Protein AF-A0A1B6CTL9-F1 (afdb_monomer)

Secondary structure (DSSP, 8-state):
-HHHHHHTT--HHHHHHHH-S---EEESSTTSPPBTTTB-EEEGGGS----GGGG--TTTT-EEETTEEE-TT-EEEEETTEEEEEETTEEEEEEPPPS-HHHHHHHH-HHHHHH-HHHHHHHHHHHHHS-PSPGGGSGGG------PPPP-------------PPPPPP------------PPPP-------

Nearest PDB structures (foldseek):
  5nir-assembly2_B  TM=7.686E-01  e=1.486E-01  Homo sapiens
  1u5m-assembly1_A  TM=7.095E-01  e=5.580E-01  Homo sapiens
  5nb8-assembly2_B  TM=7.678E-01  e=1.048E+00  Rattus norvegicus

Organism: NCBI:txid38151

Structure (mmCIF, N/CA/C/O backbone):
data_AF-A0A1B6CTL9-F1
#
_entry.id   AF-A0A1B6CTL9-F1
#
loop_
_atom_site.group_PDB
_atom_site.id
_atom_site.type_symbol
_atom_site.label_atom_id
_atom_site.label_alt_id
_atom_site.label_comp_id
_atom_site.label_asym_id
_atom_site.label_entity_id
_atom_site.label_seq_id
_atom_site.pdbx_PDB_ins_code
_atom_site.Cartn_x
_atom_site.Cartn_y
_atom_site.Cartn_z
_atom_site.occupancy
_atom_site.B_iso_or_equiv
_atom_site.auth_seq_id
_atom_site.auth_comp_id
_atom_site.auth_asym_id
_atom_site.auth_atom_id
_atom_site.pdbx_PDB_model_num
ATOM 1 N N . GLU A 1 1 ? 12.839 2.748 4.593 1.00 82.88 1 GLU A N 1
ATOM 2 C CA . GLU A 1 1 ? 11.955 3.120 3.468 1.00 82.88 1 GLU A CA 1
ATOM 3 C C . GLU A 1 1 ? 11.981 2.025 2.398 1.00 82.88 1 GLU A C 1
ATOM 5 O O . GLU A 1 1 ? 12.995 1.896 1.716 1.00 82.88 1 GLU A O 1
ATOM 10 N N . PRO A 1 2 ? 10.931 1.187 2.290 1.00 89.75 2 PRO A N 1
ATOM 11 C CA . PRO A 1 2 ? 10.896 0.057 1.351 1.00 89.75 2 PRO A CA 1
ATOM 12 C C . PRO A 1 2 ? 10.883 0.512 -0.116 1.00 89.75 2 PRO A C 1
ATOM 14 O O . PRO A 1 2 ? 11.646 -0.003 -0.924 1.00 89.75 2 PRO A O 1
ATOM 17 N N . GLN A 1 3 ? 10.111 1.552 -0.440 1.00 94.00 3 GLN A N 1
ATOM 18 C CA . GLN A 1 3 ? 10.041 2.132 -1.787 1.00 94.00 3 GLN A CA 1
ATOM 19 C C . GLN A 1 3 ? 11.404 2.639 -2.281 1.00 94.00 3 GLN A C 1
ATOM 21 O O . GLN A 1 3 ? 11.822 2.343 -3.398 1.00 94.00 3 GLN A O 1
ATOM 26 N N . LEU A 1 4 ? 12.151 3.351 -1.429 1.00 97.00 4 LEU A N 1
ATOM 27 C CA . LEU A 1 4 ? 13.475 3.861 -1.789 1.00 97.00 4 LEU A CA 1
ATOM 28 C C . LEU A 1 4 ? 14.480 2.730 -2.065 1.00 97.00 4 LEU A C 1
ATOM 30 O O . LEU A 1 4 ? 15.340 2.870 -2.935 1.00 97.00 4 LEU A O 1
ATOM 34 N N . ALA A 1 5 ? 14.376 1.607 -1.348 1.00 96.06 5 ALA A N 1
ATOM 35 C CA . ALA A 1 5 ? 15.216 0.437 -1.594 1.00 96.06 5 ALA A CA 1
ATOM 36 C C . ALA A 1 5 ? 14.946 -0.182 -2.976 1.00 96.06 5 ALA A C 1
ATOM 38 O O . ALA A 1 5 ? 15.892 -0.603 -3.640 1.00 96.06 5 ALA A O 1
ATOM 39 N N . GLU A 1 6 ? 13.691 -0.177 -3.429 1.00 96.62 6 GLU A N 1
ATOM 40 C CA . GLU A 1 6 ? 13.303 -0.650 -4.760 1.00 96.62 6 GLU A CA 1
ATOM 41 C C . GLU A 1 6 ? 13.723 0.326 -5.872 1.00 96.62 6 GLU A C 1
ATOM 43 O O . GLU A 1 6 ? 14.320 -0.104 -6.859 1.00 96.62 6 GLU A O 1
ATOM 48 N N . ILE A 1 7 ? 13.541 1.644 -5.689 1.00 95.81 7 ILE A N 1
ATOM 49 C CA . ILE A 1 7 ? 14.005 2.667 -6.653 1.00 95.81 7 ILE A CA 1
ATOM 50 C C . ILE A 1 7 ? 15.518 2.564 -6.881 1.00 95.81 7 ILE A C 1
ATOM 52 O O . ILE A 1 7 ? 15.986 2.663 -8.013 1.00 95.81 7 ILE A O 1
ATOM 56 N N . ARG A 1 8 ? 16.304 2.324 -5.825 1.00 95.94 8 ARG A N 1
ATOM 57 C CA . ARG A 1 8 ? 17.771 2.201 -5.920 1.00 95.94 8 ARG A CA 1
ATOM 58 C C . ARG A 1 8 ? 18.247 1.016 -6.768 1.00 95.94 8 ARG A C 1
ATOM 60 O O . ARG A 1 8 ? 19.417 0.989 -7.137 1.00 95.94 8 ARG A O 1
ATOM 67 N N . LYS A 1 9 ? 17.378 0.050 -7.085 1.00 95.38 9 LYS A N 1
ATOM 68 C CA . LYS A 1 9 ? 17.690 -1.058 -8.004 1.00 95.38 9 LYS A CA 1
ATOM 69 C C . LYS A 1 9 ? 17.529 -0.671 -9.475 1.00 95.38 9 LYS A C 1
ATOM 71 O O . LYS A 1 9 ? 17.991 -1.417 -10.338 1.00 95.38 9 LYS A O 1
ATOM 76 N N . ALA A 1 10 ? 16.863 0.447 -9.774 1.00 94.25 10 ALA A N 1
ATOM 77 C CA . ALA A 1 10 ? 16.610 0.874 -11.141 1.00 94.25 10 ALA A CA 1
ATOM 78 C C . ALA A 1 10 ? 17.926 1.150 -11.883 1.00 94.25 10 ALA A C 1
ATOM 80 O O . ALA A 1 10 ? 18.823 1.826 -11.379 1.00 94.25 10 ALA A O 1
ATOM 81 N N . THR A 1 11 ? 18.033 0.634 -13.107 1.00 95.00 11 THR A N 1
ATOM 82 C CA . THR A 1 11 ? 19.176 0.870 -13.996 1.00 95.00 11 TH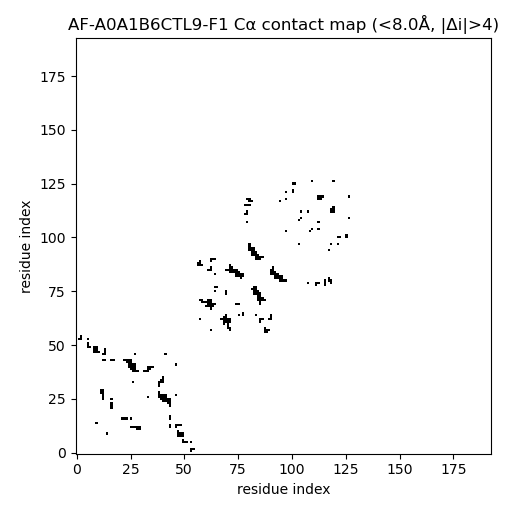R A CA 1
ATOM 83 C C . THR A 1 11 ? 18.667 1.267 -15.372 1.00 95.00 11 THR A C 1
ATOM 85 O O . THR A 1 11 ? 17.669 0.723 -15.840 1.00 95.00 11 THR A O 1
ATOM 88 N N . LEU A 1 12 ? 19.374 2.171 -16.055 1.00 94.31 12 LEU A N 1
ATOM 89 C CA . LEU A 1 12 ? 19.000 2.583 -17.411 1.00 94.31 12 LEU A CA 1
ATOM 90 C C . LEU A 1 12 ? 18.982 1.393 -18.386 1.00 94.31 12 LEU A C 1
ATOM 92 O O . LEU A 1 12 ? 18.123 1.327 -19.258 1.00 94.31 12 LEU A O 1
ATOM 96 N N . ALA A 1 13 ? 19.887 0.425 -18.199 1.00 94.50 13 ALA A N 1
ATOM 97 C CA . ALA A 1 13 ? 19.920 -0.807 -18.984 1.00 94.50 13 ALA A CA 1
ATOM 98 C C . ALA A 1 13 ? 18.604 -1.589 -18.870 1.00 94.50 13 ALA A C 1
ATOM 100 O O . ALA A 1 13 ? 18.047 -2.018 -19.879 1.00 94.50 13 ALA A O 1
ATOM 101 N N . LYS A 1 14 ? 18.073 -1.722 -17.648 1.00 94.25 14 LYS A N 1
ATOM 102 C CA . LYS A 1 14 ? 16.790 -2.384 -17.404 1.00 94.25 14 LYS A CA 1
ATOM 103 C C . LYS A 1 14 ? 15.628 -1.596 -18.001 1.00 94.25 14 LYS A C 1
ATOM 105 O O . LYS A 1 14 ?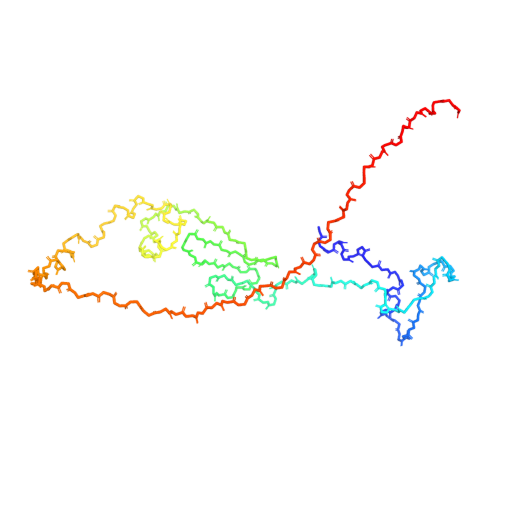 14.786 -2.191 -18.661 1.00 94.25 14 LYS A O 1
ATOM 110 N N . THR A 1 15 ? 15.620 -0.272 -17.844 1.00 93.44 15 THR A N 1
ATOM 111 C CA . THR A 1 15 ? 14.591 0.587 -18.444 1.00 93.44 15 THR A CA 1
ATOM 112 C C . THR A 1 15 ? 14.548 0.426 -19.960 1.00 93.44 15 THR A C 1
ATOM 114 O O . THR A 1 15 ? 13.471 0.265 -20.518 1.00 93.44 15 THR A O 1
ATOM 117 N N . LEU A 1 16 ? 15.696 0.411 -20.640 1.00 92.88 16 LEU A N 1
ATOM 118 C CA . LEU A 1 16 ? 15.732 0.168 -22.083 1.00 92.88 16 LEU A CA 1
ATOM 119 C C . LEU A 1 16 ? 15.231 -1.239 -22.429 1.00 92.88 16 LEU A C 1
ATOM 121 O O . LEU A 1 16 ? 14.398 -1.377 -23.313 1.00 92.88 16 LEU A O 1
ATOM 125 N N . CYS A 1 17 ? 15.677 -2.266 -21.705 1.00 92.75 17 CYS A N 1
ATOM 126 C CA . CYS A 1 17 ? 15.218 -3.641 -21.912 1.00 92.75 17 CYS A CA 1
ATOM 127 C C . CYS A 1 17 ? 13.700 -3.812 -21.784 1.00 92.75 17 CYS A C 1
ATOM 129 O O . CYS A 1 17 ? 13.106 -4.532 -22.576 1.00 92.75 17 CYS A O 1
ATOM 131 N N . ASP A 1 18 ? 13.080 -3.185 -20.785 1.00 92.44 18 ASP A N 1
ATOM 132 C CA . ASP A 1 18 ? 11.649 -3.353 -20.519 1.00 92.44 18 ASP A CA 1
ATOM 133 C C . ASP A 1 18 ? 10.764 -2.544 -21.486 1.00 92.44 18 ASP A C 1
ATOM 135 O O . ASP A 1 18 ? 9.568 -2.805 -21.571 1.00 92.44 18 ASP A O 1
ATOM 139 N N . ASN A 1 19 ? 11.336 -1.574 -22.214 1.00 92.88 19 ASN A N 1
ATOM 140 C CA . ASN A 1 19 ? 10.606 -0.678 -23.122 1.00 92.88 19 ASN A CA 1
ATOM 141 C C . ASN A 1 19 ? 10.954 -0.875 -24.610 1.00 92.88 19 ASN A C 1
ATOM 143 O O . ASN A 1 19 ? 10.402 -0.175 -25.457 1.00 92.88 19 ASN A O 1
ATOM 147 N N . LEU A 1 20 ? 11.877 -1.779 -24.947 1.00 89.69 20 LEU A N 1
ATOM 148 C CA . LEU A 1 20 ? 12.245 -2.091 -26.328 1.00 89.69 20 LEU A CA 1
ATOM 149 C C . LEU A 1 20 ? 11.665 -3.448 -26.738 1.00 89.69 20 LEU A C 1
ATOM 151 O O . LEU A 1 20 ? 11.808 -4.435 -26.024 1.00 89.69 20 LEU A O 1
ATOM 155 N N . ASP A 1 21 ? 11.100 -3.520 -27.944 1.00 83.38 21 ASP A N 1
ATOM 156 C CA . ASP A 1 21 ? 10.484 -4.740 -28.497 1.00 83.38 21 ASP A CA 1
ATOM 157 C C . ASP A 1 21 ? 11.494 -5.841 -28.878 1.00 83.38 21 ASP A C 1
ATOM 159 O O . ASP A 1 21 ? 11.114 -6.915 -29.347 1.00 83.38 21 ASP A O 1
ATOM 163 N N . ILE A 1 22 ? 12.796 -5.586 -28.716 1.00 69.31 22 ILE A N 1
ATOM 164 C CA . ILE A 1 22 ? 13.858 -6.508 -29.116 1.00 69.31 22 ILE A CA 1
ATOM 165 C C . ILE A 1 22 ? 14.386 -7.226 -27.869 1.00 69.31 22 ILE A C 1
ATOM 167 O O . ILE A 1 22 ? 15.174 -6.642 -27.118 1.00 69.31 22 ILE A O 1
ATOM 171 N N . PRO A 1 23 ? 14.022 -8.503 -27.650 1.00 68.00 23 PRO A N 1
ATOM 172 C CA . PRO A 1 23 ? 14.643 -9.295 -26.605 1.00 68.00 23 PRO A CA 1
ATOM 173 C C . PRO A 1 23 ? 16.109 -9.528 -26.974 1.00 68.00 23 PRO A C 1
ATOM 175 O O . PRO A 1 23 ? 16.426 -10.086 -28.025 1.00 68.00 23 PRO A O 1
ATOM 178 N N . GLY A 1 24 ? 17.018 -9.101 -26.106 1.00 82.69 24 GLY A N 1
ATOM 179 C CA . GLY A 1 24 ? 18.442 -9.257 -26.352 1.00 82.69 24 GLY A CA 1
ATOM 180 C C . GLY A 1 24 ? 19.292 -9.096 -25.105 1.00 82.69 24 GLY A C 1
ATOM 181 O O . GLY A 1 24 ? 18.800 -8.965 -23.981 1.00 82.69 24 GLY A O 1
ATOM 182 N N . ASP A 1 25 ? 20.598 -9.118 -25.336 1.00 91.75 25 ASP A N 1
ATOM 183 C CA . ASP A 1 25 ? 21.579 -8.755 -24.327 1.00 91.75 25 ASP A CA 1
ATOM 184 C C . ASP A 1 25 ? 21.826 -7.246 -24.380 1.00 91.75 25 ASP A C 1
ATOM 186 O O . ASP A 1 25 ? 21.831 -6.653 -25.458 1.00 91.75 25 ASP A O 1
ATOM 190 N N . ILE A 1 26 ? 22.072 -6.615 -23.238 1.00 92.62 26 ILE A N 1
ATOM 191 C CA . ILE A 1 26 ? 22.455 -5.203 -23.141 1.00 92.62 26 ILE A CA 1
ATOM 192 C C . ILE A 1 26 ? 23.637 -5.060 -22.188 1.00 92.62 26 ILE A C 1
ATOM 194 O O . ILE A 1 26 ? 23.813 -5.861 -21.268 1.00 92.62 26 ILE A O 1
ATOM 198 N N . GLN A 1 27 ? 24.467 -4.049 -22.405 1.00 93.81 27 GLN A N 1
ATOM 199 C CA . GLN A 1 27 ? 25.538 -3.708 -21.481 1.00 93.81 27 GLN A CA 1
ATOM 200 C C . GLN A 1 27 ? 24.975 -3.178 -20.151 1.00 93.81 27 GLN A C 1
ATOM 202 O O . GLN A 1 27 ? 23.942 -2.506 -20.124 1.00 93.81 27 GLN A O 1
ATOM 207 N N . ARG A 1 28 ? 25.652 -3.471 -19.035 1.00 92.75 28 ARG A N 1
ATOM 208 C CA . ARG A 1 28 ? 25.211 -3.076 -17.685 1.00 92.75 28 ARG A CA 1
ATOM 209 C C . ARG A 1 28 ? 25.190 -1.554 -17.505 1.00 92.75 28 ARG A C 1
ATOM 211 O O . ARG A 1 28 ? 24.236 -1.018 -16.944 1.00 92.75 28 ARG A O 1
ATOM 218 N N . ALA A 1 29 ? 26.238 -0.876 -17.964 1.00 94.50 29 ALA A N 1
ATOM 219 C CA . ALA A 1 29 ? 26.372 0.574 -17.945 1.00 94.50 29 ALA A CA 1
ATOM 220 C C . ALA A 1 29 ? 26.143 1.114 -19.359 1.00 94.50 29 ALA A C 1
ATOM 222 O O . ALA A 1 29 ? 27.006 1.015 -20.223 1.00 94.50 29 ALA A O 1
ATOM 223 N N . VAL A 1 30 ? 24.954 1.655 -19.620 1.00 93.56 30 VAL A N 1
ATOM 224 C CA . VAL A 1 30 ? 24.527 2.036 -20.980 1.00 93.56 30 VAL A CA 1
ATOM 225 C C . VAL A 1 30 ? 25.424 3.107 -21.608 1.00 93.56 30 VAL A C 1
ATOM 227 O O . VAL A 1 30 ? 25.622 3.082 -22.820 1.00 93.56 30 VAL A O 1
ATOM 230 N N . PHE A 1 31 ? 25.978 4.011 -20.795 1.00 94.94 31 PHE A N 1
ATOM 231 C CA . PHE A 1 31 ? 26.843 5.100 -21.258 1.00 94.94 31 PHE A CA 1
ATOM 232 C C . PHE A 1 31 ? 28.309 4.700 -21.456 1.00 94.94 31 PHE A C 1
ATOM 234 O O . PHE A 1 31 ? 29.040 5.427 -22.123 1.00 94.94 31 PHE A O 1
ATOM 241 N N . ASP A 1 32 ? 28.724 3.547 -20.932 1.00 95.19 32 ASP A N 1
ATOM 242 C CA . ASP A 1 32 ? 30.078 3.038 -21.121 1.00 95.19 32 ASP A CA 1
ATOM 243 C C . ASP A 1 32 ? 30.134 2.117 -22.340 1.00 95.19 32 ASP A C 1
ATOM 245 O O . ASP A 1 32 ? 29.175 1.413 -22.674 1.00 95.19 32 ASP A O 1
ATOM 249 N N . GLN A 1 33 ? 31.294 2.063 -22.993 1.00 93.06 33 GLN A N 1
ATOM 250 C CA . GLN A 1 33 ? 31.492 1.169 -24.127 1.00 93.06 33 GLN A CA 1
ATOM 251 C C . GLN A 1 33 ? 31.371 -0.306 -23.689 1.00 93.06 33 GLN A C 1
ATOM 253 O O . GLN A 1 33 ? 31.954 -0.690 -22.668 1.00 93.06 33 GLN A O 1
ATOM 258 N N . PRO A 1 34 ? 30.651 -1.158 -24.445 1.00 94.19 34 PRO A N 1
ATOM 259 C CA . PRO A 1 34 ? 30.591 -2.587 -24.160 1.00 94.19 34 PRO A CA 1
ATOM 260 C C . PRO A 1 34 ? 31.979 -3.236 -24.223 1.00 94.19 34 PRO A C 1
ATOM 262 O O . PRO A 1 34 ? 32.727 -3.025 -25.178 1.00 94.19 34 PRO A O 1
ATOM 265 N N . SER A 1 35 ? 32.320 -4.034 -23.213 1.00 93.25 35 SER A N 1
ATOM 266 C CA . SER A 1 35 ? 33.574 -4.799 -23.151 1.00 93.25 35 SER A CA 1
ATOM 267 C C . SER A 1 35 ? 33.410 -6.030 -22.268 1.00 93.25 35 SER A C 1
ATOM 269 O O . SER A 1 35 ? 32.732 -5.961 -21.249 1.00 93.25 35 SER A O 1
ATOM 271 N N . ASP A 1 36 ? 34.069 -7.138 -22.597 1.00 91.56 36 ASP A N 1
ATOM 272 C CA . ASP A 1 36 ? 33.872 -8.406 -21.875 1.00 91.56 36 ASP A CA 1
ATOM 273 C C . ASP A 1 36 ? 34.307 -8.350 -20.401 1.00 91.56 36 ASP A C 1
ATOM 275 O O . ASP A 1 36 ? 33.762 -9.063 -19.559 1.00 91.56 36 ASP A O 1
ATOM 279 N N . PHE A 1 37 ? 35.267 -7.479 -20.075 1.00 88.31 37 PHE A N 1
ATOM 280 C CA . PHE A 1 37 ? 35.876 -7.405 -18.744 1.00 88.31 37 PHE A CA 1
ATOM 281 C C . PHE A 1 37 ? 35.366 -6.246 -17.879 1.00 88.31 37 PHE A C 1
ATOM 283 O O . PHE A 1 37 ? 35.466 -6.323 -16.657 1.00 88.31 37 PHE A O 1
ATOM 290 N N . GLY A 1 38 ? 34.837 -5.177 -18.483 1.00 92.50 38 GLY A N 1
ATOM 291 C CA . GLY A 1 38 ? 34.363 -3.994 -17.755 1.00 92.50 38 GLY A CA 1
ATOM 292 C C . GLY A 1 38 ? 32.848 -3.831 -17.804 1.00 92.50 38 GLY A C 1
ATOM 293 O O . GLY A 1 38 ? 32.204 -3.622 -16.778 1.00 92.50 38 GLY A O 1
ATOM 294 N N . ASN A 1 39 ? 32.271 -3.962 -18.999 1.00 95.06 39 ASN A N 1
ATOM 295 C CA . ASN A 1 39 ? 30.856 -3.711 -19.250 1.00 95.06 39 ASN A CA 1
ATOM 296 C C . ASN A 1 39 ? 30.274 -4.744 -20.231 1.00 95.06 39 ASN A C 1
ATOM 298 O O . ASN A 1 39 ? 29.942 -4.404 -21.374 1.00 95.06 39 ASN A O 1
ATOM 302 N N . PRO A 1 40 ? 30.207 -6.025 -19.827 1.00 94.62 40 PRO A N 1
ATOM 303 C CA . PRO A 1 40 ? 29.759 -7.084 -20.714 1.00 94.62 40 PRO A CA 1
ATOM 304 C C . PRO A 1 40 ? 28.271 -6.929 -21.013 1.00 94.62 40 PRO A C 1
ATOM 306 O O . PRO A 1 40 ? 27.501 -6.394 -20.206 1.00 94.62 40 PRO A O 1
ATOM 309 N N . ARG A 1 41 ? 27.855 -7.444 -22.171 1.00 93.94 41 ARG A N 1
ATOM 310 C CA . ARG A 1 41 ? 26.435 -7.557 -22.506 1.00 93.94 41 ARG A CA 1
ATOM 311 C C . ARG A 1 41 ? 25.852 -8.764 -21.779 1.00 93.94 41 ARG A C 1
ATOM 313 O O . ARG A 1 41 ? 26.449 -9.836 -21.766 1.00 93.94 41 ARG A O 1
ATOM 320 N N . LEU A 1 42 ? 24.706 -8.568 -21.144 1.00 92.50 42 LEU A N 1
ATOM 321 C CA . LEU A 1 42 ? 24.015 -9.570 -20.342 1.00 92.50 42 LEU A CA 1
ATOM 322 C C . LEU A 1 42 ? 22.551 -9.640 -20.776 1.00 92.50 42 LEU A C 1
ATOM 324 O O . LEU A 1 42 ? 21.989 -8.611 -21.162 1.00 92.50 42 LEU A O 1
ATOM 328 N N . PRO A 1 43 ? 21.898 -10.805 -20.663 1.00 93.50 43 PRO A N 1
ATOM 329 C CA . PRO A 1 43 ? 20.501 -10.937 -21.046 1.00 93.50 43 PRO A CA 1
ATOM 330 C C . PRO A 1 43 ? 19.621 -10.059 -20.157 1.00 93.50 43 PRO A C 1
ATOM 332 O O . PRO A 1 43 ? 19.770 -10.084 -18.932 1.00 93.50 43 PRO A O 1
ATOM 335 N N . CYS A 1 44 ? 18.658 -9.345 -20.748 1.00 92.38 44 CYS A N 1
ATOM 336 C CA . CYS A 1 44 ? 17.760 -8.417 -20.040 1.00 92.38 44 CYS A CA 1
ATOM 337 C C . CYS A 1 44 ? 17.110 -9.009 -18.769 1.00 92.38 44 CYS A C 1
ATOM 339 O O . CYS A 1 44 ? 16.947 -8.317 -17.767 1.00 92.38 44 CYS A O 1
ATOM 341 N N . ARG A 1 45 ? 16.795 -10.314 -18.767 1.00 91.50 45 ARG A N 1
ATOM 342 C CA . ARG A 1 45 ? 16.231 -11.043 -17.608 1.00 91.50 45 ARG A CA 1
ATOM 343 C C . ARG A 1 45 ? 17.162 -11.163 -16.393 1.00 91.50 45 ARG A C 1
ATOM 345 O O . ARG A 1 45 ? 16.696 -11.468 -15.305 1.00 91.50 45 ARG A O 1
ATOM 352 N N . SER A 1 46 ? 18.469 -10.996 -16.585 1.00 92.56 46 SER A N 1
ATOM 353 C CA . SER A 1 46 ? 19.475 -11.058 -15.513 1.00 92.56 46 SER A CA 1
ATOM 354 C C . SER A 1 46 ? 19.700 -9.712 -14.822 1.00 92.56 46 SER A C 1
ATOM 356 O O . SER A 1 46 ? 20.378 -9.650 -13.796 1.00 92.56 46 SER A O 1
ATOM 358 N N . LEU A 1 47 ? 19.146 -8.632 -15.380 1.00 93.06 47 LEU A N 1
ATOM 359 C CA . LEU A 1 47 ? 19.229 -7.308 -14.785 1.00 93.06 47 LEU A CA 1
ATOM 360 C C . LEU A 1 47 ? 18.283 -7.202 -13.575 1.00 93.06 47 LEU A C 1
ATOM 362 O O . LEU A 1 47 ? 17.199 -7.795 -13.588 1.00 93.06 47 LEU A O 1
ATOM 366 N N . PRO A 1 48 ? 18.658 -6.432 -12.536 1.00 94.19 48 PRO A N 1
ATOM 367 C CA . PRO A 1 48 ? 17.792 -6.185 -11.389 1.00 94.19 48 PRO A CA 1
ATOM 368 C C . PRO A 1 48 ? 16.442 -5.618 -11.833 1.00 94.19 48 PRO A C 1
ATOM 370 O O . PRO A 1 48 ? 16.395 -4.696 -12.643 1.00 94.19 48 PRO A O 1
ATOM 373 N N . THR A 1 49 ? 15.354 -6.172 -11.302 1.00 93.31 49 THR A N 1
ATOM 374 C CA . THR A 1 49 ? 13.983 -5.707 -11.562 1.00 93.31 49 THR A CA 1
ATOM 375 C C . THR A 1 49 ? 13.424 -5.056 -10.299 1.00 93.31 49 THR A C 1
ATOM 377 O O . THR A 1 49 ? 13.744 -5.492 -9.191 1.00 93.31 49 THR A O 1
ATOM 380 N N . ILE A 1 50 ? 12.625 -4.003 -10.472 1.00 94.31 50 ILE A N 1
ATOM 381 C CA . ILE A 1 50 ? 11.941 -3.309 -9.379 1.00 94.31 50 ILE A CA 1
ATOM 382 C C . ILE A 1 50 ? 10.750 -4.139 -8.885 1.00 94.31 50 ILE A C 1
ATOM 384 O O . ILE A 1 50 ? 9.972 -4.639 -9.698 1.00 94.31 50 ILE A O 1
ATOM 388 N N . ASP A 1 51 ? 10.593 -4.286 -7.568 1.00 93.69 51 ASP A N 1
ATOM 389 C CA . ASP A 1 51 ? 9.384 -4.873 -6.988 1.00 93.69 51 ASP A CA 1
ATOM 390 C C . ASP A 1 51 ? 8.346 -3.781 -6.683 1.00 93.69 51 ASP A C 1
ATOM 392 O O . ASP A 1 51 ? 8.511 -2.971 -5.769 1.00 93.69 51 ASP A O 1
ATOM 396 N N . LEU A 1 52 ? 7.248 -3.761 -7.443 1.00 92.81 52 LEU A N 1
ATOM 397 C CA . LEU A 1 52 ? 6.172 -2.777 -7.273 1.00 92.81 52 LEU A CA 1
ATOM 398 C C . LEU A 1 52 ? 5.247 -3.082 -6.088 1.00 92.81 52 LEU A C 1
ATOM 400 O O . LEU A 1 52 ? 4.409 -2.251 -5.739 1.00 92.81 52 LEU A O 1
ATOM 404 N N . ASN A 1 53 ? 5.421 -4.217 -5.403 1.00 90.25 53 ASN A N 1
ATOM 405 C CA . ASN A 1 53 ? 4.655 -4.520 -4.193 1.00 90.25 53 ASN A CA 1
ATOM 406 C C . ASN A 1 53 ? 4.861 -3.485 -3.079 1.00 90.25 53 ASN A C 1
ATOM 408 O O . ASN A 1 53 ? 3.978 -3.319 -2.241 1.00 90.25 53 ASN A O 1
ATOM 412 N N . ALA A 1 54 ? 5.984 -2.761 -3.083 1.00 89.31 54 ALA A N 1
ATOM 413 C CA . ALA A 1 54 ? 6.247 -1.677 -2.139 1.00 89.31 54 ALA A CA 1
ATOM 414 C C . ALA A 1 54 ? 5.347 -0.433 -2.336 1.00 89.31 54 ALA A C 1
ATOM 416 O O . ALA A 1 54 ? 5.319 0.435 -1.463 1.00 89.31 54 ALA A O 1
ATOM 417 N N . TRP A 1 55 ? 4.612 -0.338 -3.449 1.00 89.75 55 TRP A N 1
ATOM 418 C CA . TRP A 1 55 ? 3.623 0.717 -3.729 1.00 89.75 55 TRP A CA 1
ATOM 419 C C . TRP A 1 55 ? 2.183 0.227 -3.636 1.00 89.75 55 TRP A C 1
ATOM 421 O O . TRP A 1 55 ? 1.263 0.985 -3.926 1.00 89.75 55 TRP A O 1
ATOM 431 N N . ARG A 1 56 ? 1.964 -1.036 -3.257 1.00 84.19 56 ARG A N 1
ATOM 432 C CA . ARG A 1 56 ? 0.610 -1.559 -3.118 1.00 84.19 56 ARG A CA 1
ATOM 433 C C . ARG A 1 56 ? -0.120 -0.797 -2.013 1.00 84.19 56 ARG A C 1
ATOM 435 O O . ARG A 1 56 ? 0.267 -0.871 -0.849 1.00 84.19 56 ARG A O 1
ATOM 442 N N . GLU A 1 57 ? -1.195 -0.118 -2.389 1.00 77.44 57 GLU A N 1
ATOM 443 C CA . GLU A 1 57 ? -2.119 0.533 -1.466 1.00 77.44 57 GLU A CA 1
ATOM 444 C C . GLU A 1 57 ? -3.285 -0.411 -1.158 1.00 77.44 57 GLU A C 1
ATOM 446 O O . GLU A 1 57 ? -3.844 -1.034 -2.059 1.00 77.44 57 GLU A O 1
ATOM 451 N N . ASN A 1 58 ? -3.695 -0.503 0.109 1.00 68.62 58 ASN A N 1
ATOM 452 C CA . ASN A 1 58 ? -4.812 -1.364 0.528 1.00 68.62 58 ASN A CA 1
ATOM 453 C C . ASN A 1 58 ? -6.200 -0.759 0.205 1.00 68.62 58 ASN A C 1
ATOM 455 O O . ASN A 1 58 ? -7.209 -1.163 0.784 1.00 68.62 58 ASN A O 1
ATOM 459 N N . ALA A 1 59 ? -6.266 0.222 -0.702 1.00 63.09 59 ALA A N 1
ATOM 460 C CA . ALA A 1 59 ? -7.474 0.988 -1.013 1.00 63.09 59 ALA A CA 1
ATOM 461 C C . ALA A 1 59 ? -8.610 0.128 -1.588 1.00 63.09 59 ALA A C 1
ATOM 463 O O . ALA A 1 59 ?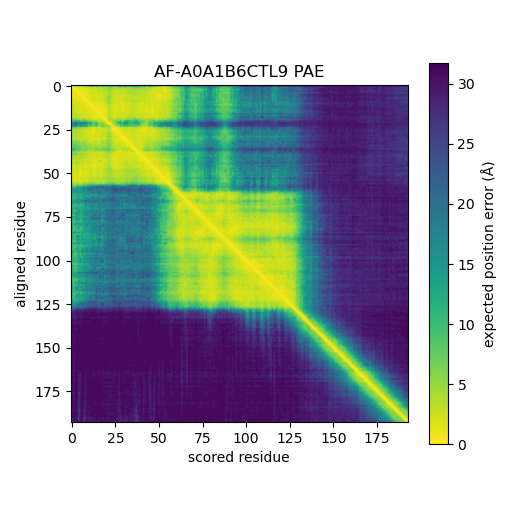 -9.772 0.364 -1.269 1.00 63.09 59 ALA A O 1
ATOM 464 N N . GLU A 1 60 ? -8.286 -0.894 -2.383 1.00 64.94 60 GLU A N 1
ATOM 465 C CA . GLU A 1 60 ? -9.293 -1.754 -3.020 1.00 64.94 60 GLU A CA 1
ATOM 466 C C . GLU A 1 60 ? -9.855 -2.835 -2.087 1.00 64.94 60 GLU A C 1
ATOM 468 O O . GLU A 1 60 ? -10.993 -3.265 -2.260 1.00 64.94 60 GLU A O 1
ATOM 473 N N . GLN A 1 61 ? -9.073 -3.290 -1.100 1.00 75.12 61 GLN A N 1
ATOM 474 C CA . GLN A 1 61 ? -9.500 -4.348 -0.177 1.00 75.12 61 GLN A CA 1
ATOM 475 C C . GLN A 1 61 ? -10.062 -3.810 1.142 1.00 75.12 61 GLN A C 1
ATOM 477 O O . GLN A 1 61 ? -10.766 -4.546 1.831 1.00 75.12 61 GLN A O 1
ATOM 482 N N . GLY A 1 62 ? -9.777 -2.552 1.492 1.00 84.50 62 GLY A N 1
ATOM 483 C CA . GLY A 1 62 ? -10.116 -1.999 2.799 1.00 84.50 62 GLY A CA 1
ATOM 484 C C . GLY A 1 62 ? -9.372 -2.694 3.946 1.00 84.50 62 GLY A C 1
ATOM 485 O O . GLY A 1 62 ? -8.547 -3.589 3.754 1.00 84.50 62 GLY A O 1
ATOM 486 N N . CYS A 1 63 ? -9.663 -2.281 5.173 1.00 89.62 63 CYS A N 1
ATOM 487 C CA . CYS A 1 63 ? -9.080 -2.855 6.378 1.00 89.62 63 CYS A CA 1
ATOM 488 C C . CYS A 1 63 ? -10.043 -3.854 7.018 1.00 89.62 63 CYS A C 1
ATOM 490 O O . CYS A 1 63 ? -11.231 -3.568 7.172 1.00 89.62 63 CYS A O 1
ATOM 492 N N . GLN A 1 64 ? -9.531 -5.001 7.468 1.00 90.44 64 GLN A N 1
ATOM 493 C CA . GLN A 1 64 ? -10.321 -5.954 8.245 1.00 90.44 64 GLN A CA 1
ATOM 494 C C . GLN A 1 64 ? -10.313 -5.557 9.732 1.00 90.44 64 GLN A C 1
ATOM 496 O O . GLN A 1 64 ? -9.323 -5.757 10.432 1.00 90.44 64 GLN A O 1
ATOM 501 N N . ILE A 1 65 ? -11.419 -4.993 10.222 1.00 91.25 65 ILE A N 1
ATOM 502 C CA . ILE A 1 65 ? -11.592 -4.537 11.611 1.00 91.25 65 ILE A CA 1
ATOM 503 C C . ILE A 1 65 ? -12.734 -5.346 12.243 1.00 91.25 65 ILE A C 1
ATOM 505 O O . ILE A 1 65 ? -13.875 -5.275 11.792 1.00 91.25 65 ILE A O 1
ATOM 509 N N . ALA A 1 66 ? -12.427 -6.153 13.269 1.00 86.38 66 ALA A N 1
ATOM 510 C CA . ALA A 1 66 ? -13.384 -7.023 13.978 1.00 86.38 66 ALA A CA 1
ATOM 511 C C . ALA A 1 66 ? -14.291 -7.874 13.055 1.00 86.38 66 ALA A C 1
ATOM 513 O O . ALA A 1 66 ? -15.491 -8.017 13.284 1.00 86.38 66 ALA A O 1
ATOM 514 N N . GLY A 1 67 ? -13.715 -8.432 11.985 1.00 85.44 67 GLY A N 1
ATOM 515 C CA . GLY A 1 67 ? -14.427 -9.286 11.026 1.00 85.44 67 GLY A CA 1
ATOM 516 C C . GLY A 1 67 ? -15.247 -8.537 9.968 1.00 85.44 67 GLY A C 1
ATOM 517 O O . GLY A 1 67 ? -15.906 -9.181 9.156 1.00 85.44 67 GLY A O 1
ATOM 518 N N . ARG A 1 68 ? -15.195 -7.199 9.939 1.00 87.88 68 ARG A N 1
ATOM 519 C CA . ARG A 1 68 ? -15.805 -6.360 8.896 1.00 87.88 68 ARG A CA 1
ATOM 520 C C . ARG A 1 68 ? -14.726 -5.735 8.021 1.00 87.88 68 ARG A C 1
ATOM 522 O O . ARG A 1 68 ? -13.650 -5.409 8.514 1.00 87.88 68 ARG A O 1
ATOM 529 N N . ILE A 1 69 ? -15.020 -5.569 6.736 1.00 89.88 69 ILE A N 1
ATOM 530 C CA . ILE A 1 69 ? -14.156 -4.840 5.805 1.00 89.88 69 ILE A CA 1
ATOM 531 C C . ILE A 1 69 ? -14.609 -3.381 5.802 1.00 89.88 69 ILE A C 1
ATOM 533 O O . ILE A 1 69 ? -15.776 -3.100 5.528 1.00 89.88 69 ILE A O 1
ATOM 537 N N . VAL A 1 70 ? -13.698 -2.475 6.144 1.00 90.75 70 VAL A N 1
ATOM 538 C CA . VAL A 1 70 ? -13.932 -1.028 6.212 1.00 90.75 70 VAL A CA 1
ATOM 539 C C . VAL A 1 70 ? -13.129 -0.373 5.093 1.00 90.75 70 VAL A C 1
ATOM 541 O O . VAL A 1 70 ? -11.927 -0.635 5.011 1.00 90.75 70 VAL A O 1
ATOM 544 N N . PRO A 1 71 ? -13.743 0.433 4.213 1.00 90.25 71 PRO A N 1
ATOM 545 C CA . PRO A 1 71 ? -13.010 1.075 3.130 1.00 90.25 71 PRO A CA 1
ATOM 546 C C . PRO A 1 71 ? -12.020 2.108 3.683 1.00 90.25 71 PRO A C 1
ATOM 548 O O . PRO A 1 71 ? -12.193 2.649 4.778 1.00 90.25 71 PRO A O 1
ATOM 551 N N . VAL A 1 72 ? -10.955 2.376 2.928 1.00 90.25 72 VAL A N 1
ATOM 552 C CA . VAL A 1 72 ? -9.960 3.385 3.311 1.00 90.25 72 VAL A CA 1
ATOM 553 C C . VAL A 1 72 ? -10.626 4.762 3.387 1.00 90.25 72 VAL A C 1
ATOM 555 O O . VAL A 1 72 ? -11.332 5.164 2.467 1.00 90.25 72 VAL A O 1
ATOM 558 N N . GLY A 1 73 ? -10.393 5.479 4.488 1.00 88.75 73 GLY A N 1
ATOM 559 C CA . GLY A 1 73 ? -11.017 6.767 4.803 1.00 88.75 73 GLY A CA 1
ATOM 560 C C . GLY A 1 73 ? -12.172 6.674 5.803 1.00 88.75 73 GLY A C 1
ATOM 561 O O . GLY A 1 73 ? -12.465 7.666 6.470 1.00 88.75 73 GLY A O 1
ATOM 562 N N . ASP A 1 74 ? -12.764 5.491 5.978 1.00 90.81 74 ASP A N 1
ATOM 563 C CA . ASP A 1 74 ? -13.859 5.292 6.924 1.00 90.81 74 ASP A CA 1
ATOM 564 C C . ASP A 1 74 ? -13.365 4.897 8.321 1.00 90.81 74 ASP A C 1
ATOM 566 O O . ASP A 1 74 ? -12.263 4.371 8.530 1.00 90.81 74 ASP A O 1
ATOM 570 N N . THR A 1 75 ? -14.227 5.154 9.306 1.00 92.50 75 THR A N 1
ATOM 571 C CA . THR A 1 75 ? -14.021 4.771 10.704 1.00 92.50 75 THR A CA 1
ATOM 572 C C . THR A 1 75 ? -14.976 3.656 11.111 1.00 92.50 75 THR A C 1
ATOM 574 O O . THR A 1 75 ? -16.125 3.593 10.678 1.00 92.50 75 THR A O 1
ATOM 577 N N . ALA A 1 76 ? -14.497 2.761 11.970 1.00 93.69 76 ALA A N 1
ATOM 578 C CA . ALA A 1 76 ? -15.291 1.695 12.557 1.00 93.69 76 ALA A CA 1
ATOM 579 C C . ALA A 1 76 ? -15.007 1.561 14.052 1.00 93.69 76 ALA A C 1
ATOM 581 O O . ALA A 1 76 ? -13.877 1.723 14.510 1.00 93.69 76 ALA A O 1
ATOM 582 N N . LEU A 1 77 ? -16.050 1.223 14.805 1.00 93.06 77 LEU A N 1
ATOM 583 C CA . LEU A 1 77 ? -15.996 0.972 16.243 1.00 93.06 77 LEU A CA 1
ATOM 584 C C . LEU A 1 77 ? -16.111 -0.539 16.479 1.00 93.06 77 LEU A C 1
ATOM 586 O O . LEU A 1 77 ? -17.230 -1.057 16.516 1.00 93.06 77 LEU A O 1
ATOM 590 N N . PRO A 1 78 ? -14.990 -1.281 16.566 1.00 93.00 78 PRO A N 1
ATOM 591 C CA . PRO A 1 78 ? -15.033 -2.710 16.875 1.00 93.00 78 PRO A CA 1
ATOM 592 C C . PRO A 1 78 ? -15.603 -2.991 18.270 1.00 93.00 78 PRO A C 1
ATOM 594 O O . PRO A 1 78 ? -16.264 -4.009 18.464 1.00 93.00 78 PRO A O 1
ATOM 597 N N . THR A 1 79 ? -15.358 -2.095 19.228 1.00 93.50 79 THR A N 1
ATOM 598 C CA . THR A 1 79 ? -15.853 -2.181 20.605 1.00 93.50 79 THR A CA 1
ATOM 599 C C . THR A 1 79 ? -16.285 -0.794 21.100 1.00 93.50 79 THR A C 1
ATOM 601 O O . THR A 1 79 ? -15.898 0.209 20.494 1.00 93.50 79 THR A O 1
ATOM 604 N N . PRO A 1 80 ? -17.079 -0.691 22.184 1.00 94.00 80 PRO A N 1
ATOM 605 C CA . PRO A 1 80 ? -17.620 0.594 22.634 1.00 94.00 80 PRO A CA 1
ATOM 606 C C . PRO A 1 80 ? -16.553 1.630 23.027 1.00 94.00 80 PRO A C 1
ATOM 608 O O . PRO A 1 80 ? -16.813 2.826 22.917 1.00 94.00 80 PRO A O 1
ATOM 611 N N . CYS A 1 81 ? -15.356 1.199 23.445 1.00 95.38 81 CYS A N 1
ATOM 612 C CA . CYS A 1 81 ? -14.254 2.090 23.816 1.00 95.38 81 CYS A CA 1
ATOM 613 C C . CYS A 1 81 ? -13.058 2.029 22.861 1.00 95.38 81 CYS A C 1
ATOM 615 O O . CYS A 1 81 ? -12.003 2.572 23.188 1.00 95.38 81 CYS A O 1
ATOM 617 N N . THR A 1 82 ? -13.196 1.422 21.681 1.00 95.38 82 THR A N 1
ATOM 618 C CA . THR A 1 82 ? -12.128 1.387 20.671 1.00 95.38 82 THR A CA 1
ATOM 619 C C . THR A 1 82 ? -12.650 1.899 19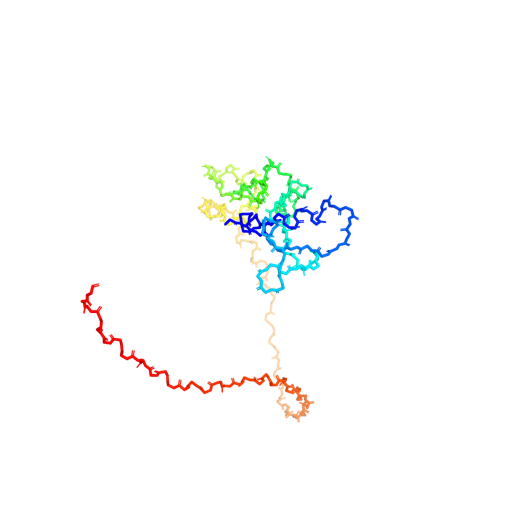.338 1.00 95.38 82 THR A C 1
ATOM 621 O O . THR A 1 82 ? -13.601 1.350 18.787 1.00 95.38 82 THR A O 1
ATOM 624 N N . SER A 1 83 ? -11.995 2.920 18.785 1.00 94.38 83 SER A N 1
ATOM 625 C CA . SER A 1 83 ? -12.250 3.420 17.430 1.00 94.38 83 SER A CA 1
ATOM 626 C C . SER A 1 83 ? -11.063 3.134 16.526 1.00 94.38 83 SER A C 1
ATOM 628 O O . SER A 1 83 ? -9.925 3.418 16.898 1.00 94.38 83 SER A O 1
ATOM 630 N N . CYS A 1 84 ? -11.328 2.639 15.325 1.00 95.50 84 CYS A N 1
ATOM 631 C CA . CYS A 1 84 ? -10.324 2.403 14.299 1.00 95.50 84 CYS A CA 1
ATOM 632 C C . CYS A 1 84 ? -10.630 3.237 13.057 1.00 95.50 84 CYS A C 1
ATOM 634 O O . CYS A 1 84 ? -11.780 3.299 12.624 1.00 95.50 84 CYS A O 1
ATOM 636 N N . VAL A 1 85 ? -9.604 3.836 12.458 1.00 94.19 85 VAL A N 1
ATOM 637 C CA . VAL A 1 85 ? -9.682 4.443 11.125 1.00 94.19 85 VAL A CA 1
ATOM 638 C C . VAL A 1 85 ? -8.912 3.574 10.142 1.00 94.19 85 VAL A C 1
ATOM 640 O O . VAL A 1 85 ? -7.810 3.114 10.448 1.00 94.19 85 VAL A O 1
ATOM 643 N N . CYS A 1 86 ? -9.495 3.307 8.978 1.00 92.62 86 CYS A N 1
ATOM 644 C CA . CYS A 1 86 ? -8.790 2.594 7.924 1.00 92.62 86 CYS A CA 1
ATOM 645 C C . CYS A 1 86 ? -7.990 3.588 7.077 1.00 92.62 86 CYS A C 1
ATOM 647 O O . CYS A 1 86 ? -8.571 4.453 6.420 1.00 92.62 86 CYS A O 1
ATOM 649 N N . THR A 1 87 ? -6.663 3.477 7.086 1.00 89.62 87 THR A N 1
ATOM 650 C CA . THR A 1 87 ? -5.774 4.242 6.202 1.00 89.62 87 THR A CA 1
ATOM 651 C C . THR A 1 87 ? -5.229 3.348 5.088 1.00 89.62 87 THR A C 1
ATOM 653 O O . THR A 1 87 ? -5.391 2.128 5.106 1.00 89.62 87 THR A O 1
ATOM 656 N N . ASN A 1 88 ? -4.562 3.947 4.102 1.00 85.69 88 ASN A N 1
ATOM 657 C CA . ASN A 1 88 ? -3.845 3.215 3.052 1.00 85.69 88 ASN A CA 1
ATOM 658 C C . ASN A 1 88 ? -2.749 2.284 3.615 1.00 85.69 88 ASN A C 1
ATOM 660 O O . ASN A 1 88 ? -2.465 1.243 3.020 1.00 85.69 88 ASN A O 1
ATOM 664 N N . GLU A 1 89 ? -2.186 2.617 4.778 1.00 85.38 89 GLU A N 1
ATOM 665 C CA . GLU A 1 89 ? -1.185 1.809 5.485 1.00 85.38 89 GLU A CA 1
ATOM 666 C C . GLU A 1 89 ? -1.794 0.668 6.320 1.00 85.38 89 GLU A C 1
ATOM 668 O O . GLU A 1 89 ? -1.111 -0.318 6.598 1.00 85.38 89 GLU A O 1
ATOM 673 N N . GLY A 1 90 ? -3.072 0.766 6.702 1.00 85.31 90 GLY A N 1
ATOM 674 C CA . GLY A 1 90 ? -3.783 -0.250 7.482 1.00 85.31 90 GLY A CA 1
ATOM 675 C C . GLY A 1 90 ? -4.770 0.337 8.497 1.00 85.31 90 GLY A C 1
ATOM 676 O O . GLY A 1 90 ? -5.032 1.537 8.526 1.00 85.31 90 GLY A O 1
ATOM 677 N N . ALA A 1 91 ? -5.342 -0.518 9.351 1.00 90.56 91 ALA A N 1
ATOM 678 C CA . ALA A 1 91 ? -6.225 -0.066 10.426 1.00 90.56 91 ALA A CA 1
ATOM 679 C C . ALA A 1 91 ? -5.415 0.556 11.571 1.00 90.56 91 ALA A C 1
ATOM 681 O O . ALA A 1 91 ? -4.590 -0.114 12.191 1.00 90.56 91 ALA A O 1
ATOM 682 N N . GLN A 1 92 ? -5.696 1.817 11.885 1.00 93.25 92 GLN A N 1
ATOM 683 C CA . GLN A 1 92 ? -5.132 2.531 13.027 1.00 93.25 92 GLN A CA 1
ATOM 684 C C . GLN A 1 92 ? -6.200 2.630 14.117 1.00 93.25 92 GLN A C 1
ATOM 686 O O . GLN A 1 92 ? -7.175 3.368 13.974 1.00 93.25 92 GLN A O 1
ATOM 691 N N . CYS A 1 93 ? -6.038 1.852 15.187 1.00 94.62 93 CYS A N 1
ATOM 692 C CA . CYS A 1 93 ? -6.991 1.770 16.292 1.00 94.62 93 CYS A CA 1
ATOM 693 C C . CYS A 1 93 ? -6.495 2.528 17.523 1.00 94.62 93 CYS A C 1
ATOM 695 O O . CYS A 1 93 ? -5.330 2.419 17.901 1.00 94.62 93 CYS A O 1
ATOM 697 N N . ALA A 1 94 ? -7.400 3.251 18.176 1.00 95.06 94 ALA A N 1
ATOM 698 C CA . ALA A 1 94 ? -7.135 3.988 19.401 1.00 95.06 94 ALA A CA 1
ATOM 699 C C . ALA A 1 94 ? -8.263 3.791 20.421 1.00 95.06 94 ALA A C 1
ATOM 701 O O . ALA A 1 94 ? -9.435 3.636 20.066 1.00 95.06 94 ALA A O 1
ATOM 702 N N . SER A 1 95 ? -7.894 3.825 21.702 1.00 94.81 95 SER A N 1
ATOM 703 C CA . SER A 1 95 ? -8.842 3.819 22.813 1.00 94.81 95 SER A CA 1
ATOM 704 C C . SER A 1 95 ? -9.568 5.160 22.908 1.00 94.81 95 SER A C 1
ATOM 706 O O . SER A 1 95 ? -8.931 6.213 23.001 1.00 94.81 95 SER A O 1
ATOM 708 N N . LEU A 1 96 ? -10.893 5.115 22.960 1.00 93.94 96 LEU A N 1
ATOM 709 C CA . LEU A 1 96 ? -11.742 6.255 23.273 1.00 93.94 96 LEU A CA 1
ATOM 710 C C . LEU A 1 96 ? -11.741 6.515 24.780 1.00 93.94 96 LEU A C 1
ATOM 712 O O . LEU A 1 96 ? -11.671 5.596 25.599 1.00 93.94 96 LEU A O 1
ATOM 716 N N . ARG A 1 97 ? -11.846 7.792 25.150 1.00 94.31 97 ARG A N 1
ATOM 717 C CA . ARG A 1 97 ? -12.004 8.215 26.541 1.00 94.31 97 ARG A CA 1
ATOM 718 C C . ARG A 1 97 ? -13.485 8.213 26.910 1.00 94.31 97 ARG A C 1
ATOM 720 O O . ARG A 1 97 ? -14.262 8.956 26.316 1.00 94.31 97 ARG A O 1
ATOM 727 N N . VAL A 1 98 ? -13.851 7.442 27.927 1.00 93.62 98 VAL A N 1
ATOM 728 C CA . VAL A 1 98 ? -15.210 7.402 28.472 1.00 93.62 98 VAL A CA 1
ATOM 729 C C . VAL A 1 98 ? -15.392 8.543 29.469 1.00 93.62 98 VAL A C 1
ATOM 731 O O . VAL A 1 98 ? -14.606 8.703 30.402 1.00 93.62 98 VAL A O 1
ATOM 734 N N . THR A 1 99 ? -16.427 9.356 29.269 1.00 92.00 99 THR A N 1
ATOM 735 C CA . THR A 1 99 ? -16.804 10.441 30.188 1.00 92.00 99 THR A CA 1
ATOM 736 C C . THR A 1 99 ? -17.848 9.996 31.207 1.00 92.00 99 THR A C 1
ATOM 738 O O . THR A 1 99 ? -17.741 10.364 32.373 1.00 92.00 99 THR A O 1
ATOM 741 N N . ASP A 1 100 ? -18.823 9.184 30.788 1.00 94.44 100 ASP A N 1
ATOM 742 C CA . ASP A 1 100 ? -19.899 8.680 31.641 1.00 94.44 100 ASP A CA 1
ATOM 743 C C . ASP A 1 100 ? -20.123 7.175 31.432 1.00 94.44 100 ASP A C 1
ATOM 745 O O . ASP A 1 100 ? -20.713 6.714 30.454 1.00 94.44 100 ASP A O 1
ATOM 749 N N . CYS A 1 101 ? -19.658 6.395 32.404 1.00 92.75 101 CYS A N 1
ATOM 750 C CA . CYS A 1 101 ? -19.815 4.946 32.421 1.00 92.75 101 CYS A CA 1
ATOM 751 C C . CYS A 1 101 ? -21.254 4.490 32.715 1.00 92.75 101 CYS A C 1
ATOM 753 O O . CYS A 1 101 ? -21.613 3.368 32.363 1.00 92.75 101 CYS A O 1
ATOM 755 N N . THR A 1 102 ? -22.092 5.316 33.352 1.00 93.00 102 THR A N 1
ATOM 756 C CA . THR A 1 102 ? -23.496 4.961 33.624 1.00 93.00 102 THR A CA 1
ATOM 757 C C . THR A 1 102 ? -24.346 5.069 32.366 1.00 93.00 102 THR A C 1
ATOM 759 O O . THR A 1 102 ? -25.190 4.206 32.120 1.00 93.00 102 THR A O 1
ATOM 762 N N . GLN A 1 103 ? -24.082 6.083 31.541 1.00 93.25 103 GLN A N 1
ATOM 763 C CA . GLN A 1 103 ? -24.696 6.228 30.228 1.00 93.25 103 GLN A CA 1
ATOM 764 C C . GLN A 1 103 ? -24.218 5.118 29.287 1.00 93.25 103 GLN A C 1
ATOM 766 O O . GLN A 1 103 ? -25.046 4.425 28.696 1.00 93.25 103 GLN A O 1
ATOM 771 N N . LEU A 1 104 ? -22.906 4.861 29.239 1.00 92.50 104 LEU A N 1
ATOM 772 C CA . LEU A 1 104 ? -22.343 3.786 28.420 1.00 92.50 104 LEU A CA 1
ATOM 773 C C . LEU A 1 104 ? -22.930 2.412 28.787 1.00 92.50 104 LEU A C 1
ATOM 775 O O . LEU A 1 104 ? -23.226 1.610 27.905 1.00 92.50 104 LEU A O 1
ATOM 779 N N . LEU A 1 105 ? -23.163 2.151 30.079 1.00 92.00 105 LEU A N 1
ATOM 780 C CA . LEU A 1 105 ? -23.796 0.915 30.549 1.00 92.00 105 LEU A CA 1
ATOM 781 C C . LEU A 1 105 ? -25.239 0.758 30.049 1.00 92.00 105 LEU A C 1
ATOM 783 O O . LEU A 1 105 ? -25.667 -0.366 29.793 1.00 92.00 105 LEU A O 1
ATOM 787 N N . ARG A 1 106 ? -25.980 1.862 29.896 1.00 91.88 106 ARG A N 1
ATOM 788 C CA . ARG A 1 106 ? -27.352 1.856 29.361 1.00 91.88 106 ARG A CA 1
ATOM 789 C C . ARG A 1 106 ? -27.384 1.679 27.845 1.00 91.88 106 ARG A C 1
ATOM 791 O O . ARG A 1 106 ? -28.296 1.032 27.346 1.00 91.88 106 ARG A O 1
ATOM 798 N N . GLU A 1 107 ? -26.413 2.246 27.135 1.00 92.00 107 GLU A N 1
ATOM 799 C CA . GLU A 1 107 ? -26.364 2.234 25.669 1.00 92.00 107 GLU A CA 1
ATOM 800 C C . GLU A 1 107 ? -25.735 0.951 25.106 1.00 92.00 107 GLU A C 1
ATOM 802 O O . GLU A 1 107 ? -26.321 0.307 24.240 1.00 92.00 107 GLU A O 1
ATOM 807 N N . ALA A 1 108 ? -24.557 0.561 25.603 1.00 90.06 108 ALA A N 1
ATOM 808 C CA . ALA A 1 108 ? -23.813 -0.602 25.113 1.00 90.06 108 ALA A CA 1
ATOM 809 C C . ALA A 1 108 ? -24.173 -1.905 25.848 1.00 90.06 108 ALA A C 1
ATOM 811 O O . ALA A 1 108 ? -23.990 -2.997 25.311 1.00 90.06 108 ALA A O 1
ATOM 812 N N . GLY A 1 109 ? -24.688 -1.803 27.076 1.00 91.38 109 GLY A N 1
ATOM 813 C CA . GLY A 1 109 ? -24.981 -2.949 27.931 1.00 91.38 109 GLY A CA 1
ATOM 814 C C . GLY A 1 109 ? -23.753 -3.485 28.675 1.00 91.38 109 GLY A C 1
ATOM 815 O O . GLY A 1 109 ? -22.602 -3.326 28.263 1.00 91.38 109 GLY A O 1
ATOM 816 N N . ARG A 1 110 ? -24.005 -4.156 29.806 1.00 89.88 110 ARG A N 1
ATOM 817 C CA . ARG A 1 110 ? -22.949 -4.670 30.697 1.00 89.88 110 ARG A CA 1
ATOM 818 C C . ARG A 1 110 ? -22.029 -5.672 30.003 1.00 89.88 110 ARG A C 1
ATOM 820 O O . ARG A 1 110 ? -20.816 -5.603 30.171 1.00 89.88 110 ARG A O 1
ATOM 827 N N . ASP A 1 111 ? -22.599 -6.569 29.204 1.00 90.38 111 ASP A N 1
ATOM 828 C CA . ASP A 1 111 ? -21.841 -7.635 28.548 1.00 90.38 111 ASP A CA 1
ATOM 829 C C . ASP A 1 111 ? -20.866 -7.103 27.492 1.00 90.38 111 ASP A C 1
ATOM 831 O O . ASP A 1 111 ? -19.788 -7.668 27.323 1.00 90.38 111 ASP A O 1
ATOM 835 N N . ALA A 1 112 ? -21.210 -6.018 26.790 1.00 91.06 112 ALA A N 1
ATOM 836 C CA . ALA A 1 112 ? -20.321 -5.403 25.805 1.00 91.06 112 ALA A CA 1
ATOM 837 C C . ALA A 1 112 ? -19.145 -4.684 26.479 1.00 91.06 112 ALA A C 1
ATOM 839 O O . ALA A 1 112 ? -18.015 -4.793 26.013 1.00 91.06 112 ALA A O 1
ATOM 840 N N . ILE A 1 113 ? -19.401 -4.010 27.606 1.00 92.81 113 ILE A N 1
ATOM 841 C CA . ILE A 1 113 ? -18.368 -3.344 28.412 1.00 92.81 113 ILE A CA 1
ATOM 842 C C . ILE A 1 113 ? -17.397 -4.367 29.008 1.00 92.81 113 ILE A C 1
ATOM 844 O O . ILE A 1 113 ? -16.198 -4.124 29.019 1.00 92.81 113 ILE A O 1
ATOM 848 N N . LEU A 1 114 ? -17.890 -5.518 29.477 1.00 91.81 114 LEU A N 1
ATOM 849 C CA . LEU A 1 114 ? -17.041 -6.575 30.042 1.00 91.81 114 LEU A CA 1
ATOM 850 C C . LEU A 1 114 ? -16.156 -7.270 28.999 1.00 91.81 114 LEU A C 1
ATOM 852 O O . LEU A 1 114 ? -15.108 -7.796 29.353 1.00 91.81 114 LEU A O 1
ATOM 856 N N . ARG A 1 115 ? -16.574 -7.298 27.729 1.00 92.38 115 ARG A N 1
ATOM 857 C CA . ARG A 1 115 ? -15.781 -7.867 26.624 1.00 92.38 115 ARG A CA 1
ATOM 858 C C . ARG A 1 115 ? -14.734 -6.898 26.077 1.00 92.38 115 ARG A C 1
ATOM 860 O O . ARG A 1 115 ? -13.865 -7.325 25.324 1.00 92.38 115 ARG A O 1
ATOM 867 N N . ASP A 1 116 ? -14.840 -5.617 26.416 1.00 94.00 116 ASP A N 1
ATOM 868 C CA . ASP A 1 116 ? -13.900 -4.578 26.015 1.00 94.00 116 ASP A CA 1
ATOM 869 C C . ASP A 1 116 ? -12.951 -4.262 27.179 1.00 94.00 116 ASP A C 1
ATOM 871 O O . ASP A 1 116 ? -13.333 -3.603 28.143 1.00 94.00 116 ASP A O 1
ATOM 875 N N . GLU A 1 117 ? -11.696 -4.705 27.077 1.00 92.50 117 GLU A N 1
ATOM 876 C CA . GLU A 1 117 ? -10.645 -4.464 28.080 1.00 92.50 117 GLU A CA 1
ATOM 877 C C . GLU A 1 117 ? -10.453 -2.967 28.386 1.00 92.50 117 GLU A C 1
ATOM 879 O O . GLU A 1 117 ? -10.203 -2.576 29.530 1.00 92.50 117 GLU A O 1
ATOM 884 N N . VAL A 1 118 ? -10.617 -2.102 27.377 1.00 95.12 118 VAL A N 1
ATOM 885 C CA . VAL A 1 118 ? -10.470 -0.650 27.524 1.00 95.12 118 VAL A CA 1
ATOM 886 C C . VAL A 1 118 ? -11.643 -0.082 28.320 1.00 95.12 118 VAL A C 1
ATOM 888 O O . VAL A 1 118 ? -11.430 0.699 29.253 1.00 95.12 118 VAL A O 1
ATOM 891 N N . CYS A 1 119 ? -12.877 -0.476 27.990 1.00 94.81 119 CYS A N 1
ATOM 892 C CA . CYS A 1 119 ? -14.048 -0.046 28.757 1.00 94.81 119 CYS A CA 1
ATOM 893 C C . CYS A 1 119 ? -14.040 -0.613 30.179 1.00 94.81 119 CYS A C 1
ATOM 895 O O . CYS A 1 119 ? -14.376 0.102 31.123 1.00 94.81 119 CYS A O 1
ATOM 897 N N . ALA A 1 120 ? -13.661 -1.880 30.350 1.00 93.25 120 ALA A N 1
ATOM 898 C CA . ALA A 1 120 ? -13.599 -2.535 31.650 1.00 93.25 120 ALA A CA 1
ATOM 899 C C . ALA A 1 120 ? -12.626 -1.811 32.590 1.00 93.25 120 ALA A C 1
ATOM 901 O O . ALA A 1 120 ? -12.968 -1.557 33.746 1.00 93.25 120 ALA A O 1
ATOM 902 N N . ALA A 1 121 ? -11.465 -1.388 32.078 1.00 93.19 121 ALA A N 1
ATOM 903 C CA . ALA A 1 121 ? -10.509 -0.586 32.834 1.00 93.19 121 ALA A CA 1
ATOM 904 C C . ALA A 1 121 ? -11.062 0.806 33.196 1.00 93.19 121 ALA A C 1
ATOM 906 O O . ALA A 1 121 ? -10.902 1.255 34.331 1.00 93.19 121 ALA A O 1
ATOM 907 N N . GLN A 1 122 ? -11.740 1.485 32.263 1.00 93.62 122 GLN A N 1
ATOM 908 C CA . GLN A 1 122 ? -12.276 2.835 32.494 1.00 93.62 122 GLN A CA 1
ATOM 909 C C . GLN A 1 122 ? -13.529 2.856 33.389 1.00 93.62 122 GLN A C 1
ATOM 911 O O . GLN A 1 122 ? -13.758 3.838 34.092 1.00 93.62 122 GLN A O 1
ATOM 916 N N . CYS A 1 123 ? -14.316 1.774 33.411 1.00 93.44 123 CYS A N 1
ATOM 917 C CA . CYS A 1 123 ? -15.602 1.691 34.113 1.00 93.44 123 CYS A CA 1
ATOM 918 C C . CYS A 1 123 ? -15.639 0.686 35.278 1.00 93.44 123 CYS A C 1
ATOM 920 O O . CYS A 1 123 ? -16.724 0.378 35.785 1.00 93.44 123 CYS A O 1
ATOM 922 N N . ALA A 1 124 ? -14.479 0.209 35.743 1.00 90.19 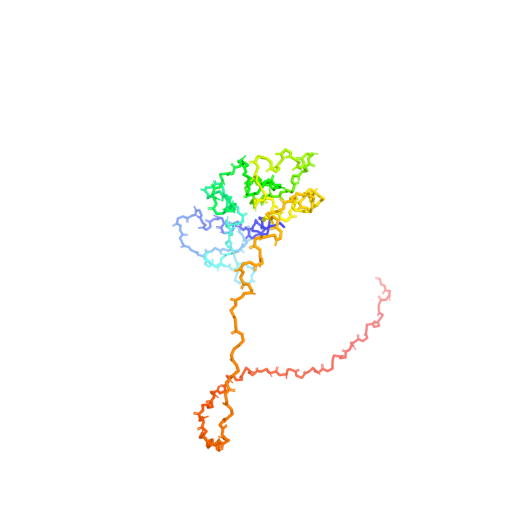124 ALA A N 1
ATOM 923 C CA . ALA A 1 124 ? -14.351 -0.820 36.780 1.00 90.19 124 ALA A CA 1
ATOM 924 C C . ALA A 1 124 ? -15.218 -0.556 38.028 1.00 90.19 124 ALA A C 1
ATOM 926 O O . ALA A 1 124 ? -15.922 -1.452 38.495 1.00 90.19 124 ALA A O 1
ATOM 927 N N . ASN A 1 125 ? -15.247 0.687 38.527 1.00 88.94 125 ASN A N 1
ATOM 928 C CA . ASN A 1 125 ? -16.029 1.045 39.716 1.00 88.94 125 ASN A CA 1
ATOM 929 C C . ASN A 1 125 ? -17.529 0.765 39.553 1.00 88.94 125 ASN A C 1
ATOM 931 O O . ASN A 1 125 ? -18.158 0.234 40.464 1.00 88.94 125 ASN A O 1
ATOM 935 N N . ILE A 1 126 ? -18.117 1.087 38.399 1.00 86.75 126 ILE A N 1
ATOM 936 C CA . ILE A 1 126 ? -19.555 0.891 38.159 1.00 86.75 126 ILE A CA 1
ATOM 937 C C . ILE A 1 126 ? -19.881 -0.582 37.916 1.00 86.75 126 ILE A C 1
ATOM 939 O O . ILE A 1 126 ? -20.930 -1.053 38.348 1.00 86.75 126 ILE A O 1
ATOM 943 N N . LEU A 1 127 ? -18.974 -1.339 37.299 1.00 83.81 127 LEU A N 1
ATOM 944 C CA . LEU A 1 127 ? -19.164 -2.775 37.077 1.00 83.81 127 LEU A CA 1
ATOM 945 C C . LEU A 1 127 ? -19.179 -3.585 38.380 1.00 83.81 127 LEU A C 1
ATOM 947 O O . LEU A 1 127 ? -19.912 -4.576 38.454 1.00 83.81 127 LEU A O 1
ATOM 951 N N . LEU A 1 128 ? -18.409 -3.143 39.381 1.00 78.81 128 LEU A N 1
ATOM 952 C CA . LEU A 1 128 ? -18.373 -3.697 40.740 1.00 78.81 128 LEU A CA 1
ATOM 953 C C . LEU A 1 128 ? -19.557 -3.228 41.602 1.00 78.81 128 LEU A C 1
ATOM 955 O O . LEU A 1 128 ? -19.992 -3.955 42.489 1.00 78.81 128 LEU A O 1
ATOM 959 N N . SER A 1 129 ? -20.076 -2.025 41.336 1.00 70.62 129 SER A N 1
ATOM 960 C CA . SER A 1 129 ? -21.195 -1.424 42.082 1.00 70.62 129 SER A CA 1
ATOM 961 C C . SER A 1 129 ? -22.569 -1.832 41.546 1.00 70.62 129 SER A C 1
ATOM 963 O O . SER A 1 129 ? -23.561 -1.758 42.267 1.00 70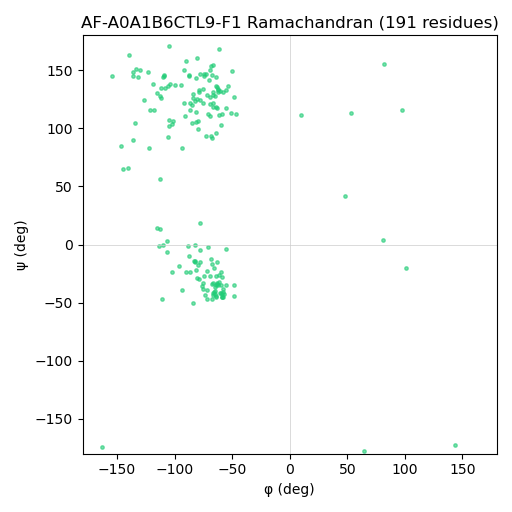.62 129 SER A O 1
ATOM 965 N N . SER A 1 130 ? -22.655 -2.226 40.271 1.00 56.47 130 SER A N 1
ATOM 966 C CA . SER A 1 130 ? -23.892 -2.716 39.670 1.00 56.47 130 SER A CA 1
ATOM 967 C C . SER A 1 130 ? -24.230 -4.068 40.291 1.00 56.47 130 SER A C 1
ATOM 969 O O . SER A 1 130 ? -23.435 -5.001 40.134 1.00 56.47 130 SER A O 1
ATOM 971 N N . PRO A 1 131 ? -25.402 -4.232 40.931 1.00 52.47 131 PRO A N 1
ATOM 972 C CA . PRO A 1 131 ? -25.836 -5.548 41.352 1.00 52.47 131 PRO A CA 1
ATOM 973 C C . PRO A 1 131 ? -25.968 -6.397 40.083 1.00 52.47 131 PRO A C 1
ATOM 975 O O . PRO A 1 131 ? -26.794 -6.132 39.210 1.00 52.47 131 PRO A O 1
ATOM 978 N N . GLY A 1 132 ? -25.090 -7.390 39.936 1.00 52.81 132 GLY A N 1
ATOM 979 C CA . GLY A 1 132 ? -25.445 -8.574 39.163 1.00 52.81 132 GLY A CA 1
ATOM 980 C C . GLY A 1 132 ? -26.643 -9.256 39.832 1.00 52.81 132 GLY A C 1
ATOM 981 O O . GLY A 1 132 ? -26.978 -8.891 40.964 1.00 52.81 132 GLY A O 1
ATOM 982 N N . PRO A 1 133 ? -27.296 -10.225 39.164 1.00 47.81 133 PRO A N 1
ATOM 983 C CA . PRO A 1 133 ? -28.327 -11.022 39.818 1.00 47.81 133 PRO A CA 1
ATOM 984 C C . PRO A 1 133 ? -27.770 -11.499 41.160 1.00 47.81 133 PRO A C 1
ATOM 986 O O . PRO A 1 133 ? -26.631 -11.970 41.236 1.00 47.81 133 PRO A O 1
ATOM 989 N N . THR A 1 134 ? -28.524 -11.220 42.218 1.00 48.41 134 THR A N 1
ATOM 990 C CA . THR A 1 134 ? -28.144 -11.494 43.597 1.00 48.41 134 THR A CA 1
ATOM 991 C C . THR A 1 134 ? -27.681 -12.942 43.726 1.00 48.41 134 THR A C 1
ATOM 993 O O . THR A 1 134 ? -28.152 -13.839 43.023 1.00 48.41 134 THR A O 1
ATOM 996 N N . LEU A 1 135 ? -26.756 -13.173 44.659 1.00 50.75 135 LEU A N 1
ATOM 997 C CA . LEU A 1 135 ? -26.250 -14.497 45.031 1.00 50.75 135 LEU A CA 1
ATOM 998 C C . LEU A 1 135 ? -27.358 -15.495 45.442 1.00 50.75 135 LEU A C 1
ATOM 1000 O O . LEU A 1 135 ? -27.064 -16.660 45.670 1.00 50.75 135 LEU A O 1
ATOM 1004 N N . GLU A 1 136 ? -28.617 -15.059 45.500 1.00 47.44 136 GLU A N 1
ATOM 1005 C CA . GLU A 1 136 ? -29.804 -15.880 45.736 1.00 47.44 136 GLU A CA 1
ATOM 1006 C C . GLU A 1 136 ? -30.110 -16.848 44.577 1.00 47.44 136 GLU A C 1
ATOM 1008 O O . GLU A 1 136 ? -30.811 -17.832 44.778 1.00 47.44 136 GLU A O 1
ATOM 1013 N N . ALA A 1 137 ? -29.548 -16.643 43.378 1.00 49.53 137 ALA A N 1
ATOM 1014 C CA . ALA A 1 137 ? -29.726 -17.566 42.247 1.00 49.53 137 ALA A CA 1
ATOM 1015 C C . ALA A 1 137 ? -28.692 -18.716 42.184 1.00 49.53 137 ALA A C 1
ATOM 1017 O O . ALA A 1 137 ? -28.757 -19.544 41.275 1.00 49.53 137 ALA A O 1
ATOM 1018 N N . LEU A 1 138 ? -27.725 -18.780 43.110 1.00 52.59 138 LEU A N 1
ATOM 1019 C CA . LEU A 1 138 ? -26.693 -19.834 43.150 1.00 52.59 138 LEU A CA 1
ATOM 1020 C C . LEU A 1 138 ? -26.896 -20.860 44.278 1.00 52.59 138 LEU A C 1
ATOM 1022 O O . LEU A 1 138 ? -26.189 -21.868 44.304 1.00 52.59 138 LEU A O 1
ATOM 1026 N N . GLU A 1 139 ? -27.866 -20.662 45.174 1.00 48.56 139 GLU A N 1
ATOM 1027 C CA . GLU A 1 139 ? -28.158 -21.629 46.245 1.00 48.56 139 GLU A CA 1
ATOM 1028 C C . GLU A 1 139 ? -28.996 -22.833 45.762 1.00 48.56 139 GLU A C 1
ATOM 1030 O O . GLU A 1 139 ? -28.928 -23.903 46.364 1.00 48.56 139 GLU A O 1
ATOM 1035 N N . ASP A 1 140 ? -29.667 -22.737 44.607 1.00 45.88 140 ASP A N 1
ATOM 1036 C CA . ASP A 1 140 ? -30.531 -23.807 44.071 1.00 45.88 140 ASP A CA 1
ATOM 1037 C C . ASP A 1 140 ? -29.794 -24.933 43.309 1.00 45.88 140 ASP A C 1
ATOM 1039 O O . ASP A 1 140 ? -30.412 -25.898 42.857 1.00 45.88 140 ASP A O 1
ATOM 1043 N N . VAL A 1 141 ? -28.463 -24.870 43.178 1.00 55.81 141 VAL A N 1
ATOM 1044 C CA . VAL A 1 141 ? -27.659 -25.905 42.481 1.00 55.81 141 VAL A CA 1
ATOM 1045 C C . VAL A 1 141 ? -26.768 -26.745 43.399 1.00 55.81 141 VAL A C 1
ATOM 1047 O O . VAL A 1 141 ? -26.126 -27.687 42.932 1.00 55.81 141 VAL A O 1
ATOM 1050 N N . VAL A 1 142 ? -26.771 -26.497 44.713 1.00 48.50 142 VAL A N 1
ATOM 1051 C CA . VAL A 1 142 ? -25.983 -27.278 45.686 1.00 48.50 142 VAL A CA 1
ATOM 1052 C C . VAL A 1 142 ? -26.905 -28.085 46.604 1.00 48.50 142 VAL A C 1
ATOM 1054 O O . VAL A 1 142 ? -26.868 -27.991 47.825 1.00 48.50 142 VAL A O 1
ATOM 1057 N N . SER A 1 143 ? -27.764 -28.915 46.014 1.00 50.62 143 SER A N 1
ATOM 1058 C CA . SER A 1 143 ? -28.485 -29.974 46.734 1.00 50.62 143 SER A CA 1
ATOM 1059 C C . SER A 1 143 ? -28.660 -31.217 45.864 1.00 50.62 143 SER A C 1
ATOM 1061 O O . SER A 1 143 ? -29.762 -31.632 45.528 1.00 50.62 143 SER A O 1
ATOM 1063 N N . LEU A 1 144 ? -27.540 -31.860 45.526 1.00 47.84 144 LEU A N 1
ATOM 1064 C CA . LEU A 1 144 ? -27.511 -33.248 45.056 1.00 47.84 144 LEU A CA 1
ATOM 1065 C C . LEU A 1 144 ? -26.603 -34.069 45.978 1.00 47.84 144 LEU A C 1
ATOM 1067 O O . LEU A 1 144 ? -25.415 -34.261 45.747 1.00 47.84 144 LEU A O 1
ATOM 1071 N N . THR A 1 145 ? -27.216 -34.493 47.081 1.00 52.06 145 THR A N 1
ATOM 1072 C CA . THR A 1 145 ? -26.929 -35.669 47.915 1.00 52.06 145 THR A CA 1
ATOM 1073 C C . THR A 1 145 ? -25.630 -36.440 47.646 1.00 52.06 145 THR A C 1
ATOM 1075 O O . THR A 1 145 ? -25.522 -37.235 46.712 1.00 52.06 145 THR A O 1
ATOM 1078 N N . THR A 1 146 ? -24.715 -36.342 48.608 1.00 53.69 146 THR A N 1
ATOM 1079 C CA . THR A 1 146 ? -23.675 -37.329 48.908 1.00 53.69 146 THR A CA 1
ATOM 1080 C C . THR A 1 146 ? -24.275 -38.733 49.052 1.00 53.69 146 THR A C 1
ATOM 1082 O O . THR A 1 146 ? -24.968 -39.023 50.028 1.00 53.69 146 THR A O 1
ATOM 1085 N N . LYS A 1 147 ? -23.947 -39.650 48.134 1.00 48.69 147 LYS A N 1
ATOM 1086 C CA . LYS A 1 147 ? -23.968 -41.095 48.405 1.00 48.69 147 LYS A CA 1
ATOM 1087 C C . LYS A 1 147 ? -22.577 -41.674 48.166 1.00 48.69 147 LYS A C 1
ATOM 1089 O O . LYS A 1 147 ? -22.045 -41.653 47.063 1.00 48.69 147 LYS A O 1
ATOM 1094 N N . ARG A 1 148 ? -21.995 -42.167 49.258 1.00 52.62 148 ARG A N 1
ATOM 1095 C CA . ARG A 1 148 ? -20.699 -42.845 49.349 1.00 52.62 148 ARG A CA 1
ATOM 1096 C C . ARG A 1 148 ? -20.782 -44.222 48.660 1.00 52.62 148 ARG A C 1
ATOM 1098 O O . ARG A 1 148 ? -21.658 -44.997 49.043 1.00 52.62 148 ARG A O 1
ATOM 1105 N N . PRO A 1 149 ? -19.899 -44.572 47.707 1.00 47.31 149 PRO A N 1
ATOM 1106 C CA . PRO A 1 149 ? -19.802 -45.942 47.225 1.00 47.31 149 PRO A CA 1
ATOM 1107 C C . PRO A 1 149 ? -18.964 -46.817 48.170 1.00 47.31 149 PRO A C 1
ATOM 1109 O O . PRO A 1 149 ? -17.992 -46.378 48.784 1.00 47.31 149 PRO A O 1
ATOM 1112 N N . ILE A 1 150 ? -19.411 -48.065 48.286 1.00 54.53 150 ILE A N 1
ATOM 1113 C CA . ILE A 1 150 ? -18.856 -49.161 49.083 1.00 54.53 150 ILE A CA 1
ATOM 1114 C C . ILE A 1 150 ? -17.530 -49.643 48.474 1.00 54.53 150 ILE A C 1
ATOM 1116 O O . ILE A 1 150 ? -17.384 -49.733 47.257 1.00 54.53 150 ILE A O 1
ATOM 1120 N N . SER A 1 151 ? -16.572 -49.967 49.342 1.00 54.34 151 SER A N 1
ATOM 1121 C CA . SE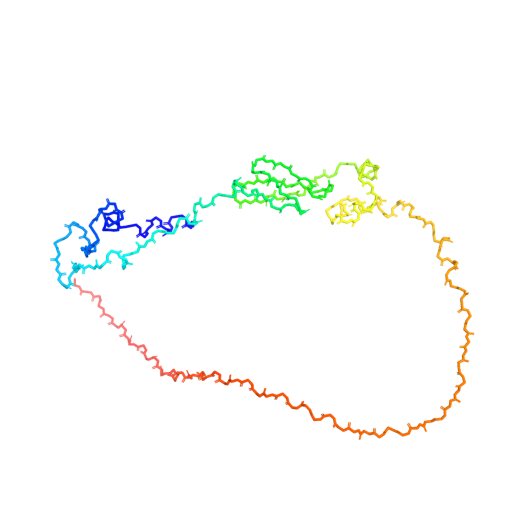R A 1 151 ? -15.263 -50.540 49.020 1.00 54.34 151 SER A CA 1
ATOM 1122 C C . SER A 1 151 ? -15.363 -51.960 48.447 1.00 54.34 151 SER A C 1
ATOM 1124 O O . SER A 1 151 ? -15.966 -52.829 49.076 1.00 54.34 151 SER A O 1
ATOM 1126 N N . LEU A 1 152 ? -14.684 -52.219 47.327 1.00 54.62 152 LEU A N 1
ATOM 1127 C CA . LEU A 1 152 ? -14.376 -53.560 46.808 1.00 54.62 152 LEU A CA 1
ATOM 1128 C C . LEU A 1 152 ? -12.849 -53.714 46.649 1.00 54.62 152 LEU A C 1
ATOM 1130 O O . LEU A 1 152 ? -12.166 -52.710 46.429 1.00 54.62 152 LEU A O 1
ATOM 1134 N N . PRO A 1 153 ? -12.292 -54.931 46.814 1.00 54.38 153 PRO A N 1
ATOM 1135 C CA . PRO A 1 153 ? -10.862 -55.125 47.025 1.00 54.38 153 PRO A CA 1
ATOM 1136 C C . PRO A 1 153 ? -10.037 -55.071 45.733 1.00 54.38 153 PRO A C 1
ATOM 1138 O O . PRO A 1 153 ? -10.535 -55.255 44.623 1.00 54.38 153 PRO A O 1
ATOM 1141 N N . ALA A 1 154 ? -8.740 -54.831 45.930 1.00 52.81 154 ALA A N 1
ATOM 1142 C CA . ALA A 1 154 ? -7.716 -54.672 44.909 1.00 52.81 154 ALA A CA 1
ATOM 1143 C C . ALA A 1 154 ? -7.596 -55.893 43.982 1.00 52.81 154 ALA A C 1
ATOM 1145 O O . ALA A 1 154 ? -7.436 -57.024 44.441 1.00 52.81 154 ALA A O 1
ATOM 1146 N N . ARG A 1 155 ? -7.591 -55.637 42.669 1.00 48.16 155 ARG A N 1
ATOM 1147 C CA . ARG A 1 155 ? -7.196 -56.606 41.645 1.00 48.16 155 ARG A CA 1
ATOM 1148 C C . ARG A 1 155 ? -5.934 -56.102 40.948 1.00 48.16 155 ARG A C 1
ATOM 1150 O O . ARG A 1 155 ? -5.824 -54.930 40.592 1.00 48.16 155 ARG A O 1
ATOM 1157 N N . THR A 1 156 ? -4.968 -57.000 40.860 1.00 49.75 156 THR A N 1
ATOM 1158 C CA . THR A 1 156 ? -3.600 -56.848 40.365 1.00 49.75 156 THR A CA 1
ATOM 1159 C C . THR A 1 156 ? -3.535 -56.254 38.956 1.00 49.75 156 THR A C 1
ATOM 1161 O O . THR A 1 156 ? -4.309 -56.625 38.078 1.00 49.75 156 THR A O 1
ATOM 1164 N N . ARG A 1 157 ? -2.604 -55.311 38.749 1.00 50.69 157 ARG A N 1
ATOM 1165 C CA . ARG A 1 157 ? -2.284 -54.729 37.437 1.00 50.69 157 ARG A CA 1
ATOM 1166 C C . ARG A 1 157 ? -1.343 -55.672 36.695 1.00 50.69 157 ARG A C 1
ATOM 1168 O O . ARG A 1 157 ? -0.154 -55.691 37.001 1.00 50.69 157 ARG A O 1
ATOM 1175 N N . ASP A 1 158 ? -1.862 -56.381 35.702 1.00 46.56 158 ASP A N 1
ATOM 1176 C CA . ASP A 1 158 ? -1.029 -56.983 34.665 1.00 46.56 158 ASP A CA 1
ATOM 1177 C C . ASP A 1 158 ? -0.698 -55.907 33.621 1.00 46.56 158 ASP A C 1
ATOM 1179 O O . ASP A 1 158 ? -1.574 -55.349 32.957 1.00 46.56 158 ASP A O 1
ATOM 1183 N N . PHE A 1 159 ? 0.586 -55.564 33.536 1.00 48.12 159 PHE A N 1
ATOM 1184 C CA . PHE A 1 159 ? 1.150 -54.704 32.501 1.00 48.12 159 PHE A CA 1
ATOM 1185 C C . PHE A 1 159 ? 1.387 -55.529 31.227 1.00 48.12 159 PHE A C 1
ATOM 1187 O O . PHE A 1 159 ? 2.123 -56.511 31.256 1.00 48.12 159 PHE A O 1
ATOM 1194 N N . LEU A 1 160 ? 0.837 -55.081 30.096 1.00 54.41 160 LEU A N 1
ATOM 1195 C CA . LEU A 1 160 ? 1.263 -55.487 28.752 1.00 54.41 160 LEU A CA 1
ATOM 1196 C C . LEU A 1 160 ? 1.899 -54.266 28.058 1.00 54.41 160 LEU A C 1
ATOM 1198 O O . LEU A 1 160 ? 1.287 -53.196 28.062 1.00 54.41 160 LEU A O 1
ATOM 1202 N N . PRO A 1 161 ? 3.124 -54.378 27.508 1.00 54.22 161 PRO A N 1
ATOM 1203 C CA . PRO A 1 161 ? 3.869 -53.234 26.992 1.00 54.22 161 PRO A CA 1
ATOM 1204 C C . PRO A 1 161 ? 3.470 -52.869 25.558 1.00 54.22 161 PRO A C 1
ATOM 1206 O O . PRO A 1 161 ? 3.496 -53.696 24.646 1.00 54.22 161 PRO A O 1
ATOM 1209 N N . THR A 1 162 ? 3.182 -51.587 25.346 1.00 52.47 162 THR A N 1
ATOM 1210 C CA . THR A 1 162 ? 3.018 -50.978 24.024 1.00 52.47 162 THR A CA 1
ATOM 1211 C C . THR A 1 162 ? 4.400 -50.692 23.429 1.00 52.47 162 THR A C 1
ATOM 1213 O O . THR A 1 162 ? 5.087 -49.767 23.855 1.00 52.47 162 THR A O 1
ATOM 1216 N N . ASN A 1 163 ? 4.822 -51.478 22.437 1.00 58.84 163 ASN A N 1
ATOM 1217 C CA . ASN A 1 163 ? 5.962 -51.141 21.582 1.00 58.84 163 ASN A CA 1
ATOM 1218 C C . ASN A 1 163 ? 5.518 -50.130 20.520 1.00 58.84 163 ASN A C 1
ATOM 1220 O O . ASN A 1 163 ? 4.958 -50.513 19.497 1.00 58.84 163 ASN A O 1
ATOM 1224 N N . LEU A 1 164 ? 5.799 -48.849 20.751 1.00 49.50 164 LEU A N 1
ATOM 1225 C CA . LEU A 1 164 ? 5.844 -47.825 19.706 1.00 49.50 164 LEU A CA 1
ATOM 1226 C C . LEU A 1 164 ? 7.085 -46.962 19.948 1.00 49.50 164 LEU A C 1
ATOM 1228 O O . LEU A 1 164 ? 7.051 -45.982 20.687 1.00 49.50 164 LEU A O 1
ATOM 1232 N N . VAL A 1 165 ? 8.203 -47.372 19.349 1.00 63.56 165 VAL A N 1
ATOM 1233 C CA . VAL A 1 165 ? 9.416 -46.555 19.248 1.00 63.56 165 VAL A CA 1
ATOM 1234 C C . VAL A 1 165 ? 9.259 -45.648 18.022 1.00 63.56 165 VAL A C 1
ATOM 1236 O O . VAL A 1 165 ? 9.087 -46.170 16.919 1.00 63.56 165 VAL A O 1
ATOM 1239 N N . PRO A 1 166 ? 9.294 -44.312 18.166 1.00 59.97 166 PRO A N 1
ATOM 1240 C CA . PRO A 1 166 ? 9.319 -43.411 17.021 1.00 59.97 166 PRO A CA 1
ATOM 1241 C C . PRO A 1 166 ? 10.697 -43.439 16.327 1.00 59.97 166 PRO A C 1
ATOM 1243 O O . PRO A 1 166 ? 11.720 -43.606 16.998 1.00 59.97 166 PRO A O 1
ATOM 1246 N N . PRO A 1 167 ? 10.758 -43.266 14.993 1.00 65.88 167 PRO A N 1
ATOM 1247 C CA . PRO A 1 167 ? 12.020 -43.217 14.259 1.00 65.88 167 PRO A CA 1
ATOM 1248 C C . PRO A 1 167 ? 12.817 -41.934 14.577 1.00 65.88 167 PRO A C 1
ATOM 1250 O O . PRO A 1 167 ? 12.221 -40.891 14.860 1.00 65.88 167 PRO A O 1
ATOM 1253 N N . PRO A 1 168 ? 14.162 -41.973 14.514 1.00 64.50 168 PRO A N 1
ATOM 1254 C CA . PRO A 1 168 ? 14.999 -40.811 14.791 1.00 64.50 168 PRO A CA 1
ATOM 1255 C C . PRO A 1 168 ? 14.972 -39.789 13.644 1.00 64.50 168 PRO A C 1
ATOM 1257 O O . PRO A 1 168 ? 14.939 -40.140 12.465 1.00 64.50 168 PRO A O 1
ATOM 1260 N N . LEU A 1 169 ? 15.035 -38.507 14.013 1.00 63.12 169 LEU A N 1
ATOM 1261 C CA . LEU A 1 169 ? 15.174 -37.371 13.098 1.00 63.12 169 LEU A CA 1
ATOM 1262 C C . LEU A 1 169 ? 16.518 -37.420 12.337 1.00 63.12 169 LEU A C 1
ATOM 1264 O O . LEU A 1 169 ? 17.537 -37.794 12.927 1.00 63.12 169 LEU A O 1
ATOM 1268 N N . PRO A 1 170 ? 16.564 -36.996 11.059 1.00 60.31 170 PRO A N 1
ATOM 1269 C CA . PRO A 1 170 ? 17.807 -36.924 10.298 1.00 60.31 170 PRO A CA 1
ATOM 1270 C C . PRO A 1 170 ? 18.763 -35.883 10.897 1.00 60.31 170 PRO A C 1
ATOM 1272 O O . PRO A 1 170 ? 18.408 -34.725 11.116 1.00 60.31 170 PRO A O 1
ATOM 1275 N N . GLN A 1 171 ? 20.002 -36.306 11.156 1.00 57.12 171 GLN A N 1
ATOM 1276 C CA . GLN A 1 171 ? 21.067 -35.450 11.670 1.00 57.12 171 GLN A CA 1
ATOM 1277 C C . GLN A 1 171 ? 21.528 -34.467 10.588 1.00 57.12 171 GLN A C 1
ATOM 1279 O O . GLN A 1 171 ? 22.163 -34.854 9.607 1.00 57.12 171 GLN A O 1
ATOM 1284 N N . ALA A 1 172 ? 21.255 -33.178 10.786 1.00 50.16 172 ALA A N 1
ATOM 1285 C CA . ALA A 1 172 ? 21.934 -32.121 10.052 1.00 50.16 172 ALA A CA 1
ATOM 1286 C C . ALA A 1 172 ? 23.430 -32.153 10.411 1.00 50.16 172 ALA A C 1
ATOM 1288 O O . ALA A 1 172 ? 23.811 -31.975 11.571 1.00 50.16 172 ALA A O 1
ATOM 1289 N N . GLN A 1 173 ? 24.288 -32.392 9.418 1.00 55.38 173 GLN A N 1
ATOM 1290 C CA . GLN A 1 173 ? 25.737 -32.314 9.578 1.00 55.38 173 GLN A CA 1
ATOM 1291 C C . GLN A 1 173 ? 26.156 -30.860 9.828 1.00 55.38 173 GLN A C 1
ATOM 1293 O O . GLN A 1 173 ? 26.445 -30.102 8.904 1.00 55.38 173 GLN A O 1
ATOM 1298 N N . VAL A 1 174 ? 26.231 -30.466 11.098 1.00 54.22 174 VAL A N 1
ATOM 1299 C CA . VAL A 1 174 ? 26.926 -29.242 11.500 1.00 54.22 174 VAL A CA 1
ATOM 1300 C C . VAL A 1 174 ? 28.423 -29.503 11.362 1.00 54.22 174 VAL A C 1
ATOM 1302 O O . VAL A 1 174 ? 29.081 -30.023 12.265 1.00 54.22 174 VAL A O 1
ATOM 1305 N N . ARG A 1 175 ? 28.980 -29.154 10.201 1.00 51.72 175 ARG A N 1
ATOM 1306 C CA . ARG A 1 175 ? 30.427 -29.080 9.994 1.00 51.72 175 ARG A CA 1
ATOM 1307 C C . ARG A 1 175 ? 30.972 -27.983 10.911 1.00 51.72 175 ARG A C 1
ATOM 1309 O O . ARG A 1 175 ? 30.939 -26.807 10.562 1.00 51.72 175 ARG A O 1
ATOM 1316 N N . ARG A 1 176 ? 31.471 -28.361 12.093 1.00 51.94 176 ARG A N 1
ATOM 1317 C CA . ARG A 1 176 ? 32.264 -27.472 12.952 1.00 51.94 176 ARG A CA 1
ATOM 1318 C C . ARG A 1 176 ? 33.499 -27.046 12.163 1.00 51.94 176 ARG A C 1
ATOM 1320 O O . ARG A 1 176 ? 34.430 -27.829 11.986 1.00 51.94 176 ARG A O 1
ATOM 1327 N N . GLN A 1 177 ? 33.494 -25.823 11.647 1.00 57.50 177 GLN A N 1
ATOM 1328 C CA . GLN A 1 177 ? 34.711 -25.213 11.137 1.00 57.50 177 GLN A CA 1
ATOM 1329 C C . GLN A 1 177 ? 35.638 -24.987 12.334 1.00 57.50 177 GLN A C 1
ATOM 1331 O O . GLN A 1 177 ? 35.284 -24.309 13.296 1.00 57.50 177 GLN A O 1
ATOM 1336 N N . SER A 1 178 ? 36.806 -25.627 12.297 1.00 55.53 178 SER A N 1
ATOM 1337 C CA . SER A 1 178 ? 37.903 -25.359 13.222 1.00 55.53 178 SER A CA 1
ATOM 1338 C C . SER A 1 178 ? 38.276 -23.886 13.085 1.00 55.53 178 SER A C 1
ATOM 1340 O O . SER A 1 178 ? 38.766 -23.461 12.038 1.00 55.53 178 SER A O 1
ATOM 1342 N N . VAL A 1 179 ? 38.013 -23.105 14.131 1.00 56.78 179 VAL A N 1
ATOM 1343 C CA . VAL A 1 179 ? 38.506 -21.733 14.246 1.00 56.78 179 VAL A CA 1
ATOM 1344 C C . VAL A 1 179 ? 40.019 -21.839 14.417 1.00 56.78 179 VAL A C 1
ATOM 1346 O O . VAL A 1 179 ? 40.526 -22.081 15.510 1.00 56.78 179 VAL A O 1
ATOM 1349 N N . ARG A 1 180 ? 40.752 -21.752 13.304 1.00 57.22 180 ARG A N 1
ATOM 1350 C CA . ARG A 1 180 ? 42.184 -21.472 13.350 1.00 57.22 180 ARG A CA 1
ATOM 1351 C C . ARG A 1 180 ? 42.339 -20.053 13.876 1.00 57.22 180 ARG A C 1
ATOM 1353 O O . ARG A 1 180 ? 41.700 -19.124 13.392 1.00 57.22 180 ARG A O 1
ATOM 1360 N N . SER A 1 181 ? 43.175 -19.932 14.891 1.00 53.81 181 SER A N 1
ATOM 1361 C CA . SER A 1 181 ? 43.593 -18.705 15.547 1.00 53.81 181 SER A CA 1
ATOM 1362 C C . SER A 1 181 ? 43.981 -17.651 14.507 1.00 53.81 181 SER A C 1
ATOM 1364 O O . SER A 1 181 ? 44.981 -17.804 13.803 1.00 53.81 181 SER A O 1
ATOM 1366 N N . PHE A 1 182 ? 43.196 -16.580 14.409 1.00 47.28 182 PHE A N 1
ATOM 1367 C CA . PHE A 1 182 ? 43.612 -15.375 13.704 1.00 47.28 182 PHE A CA 1
ATOM 1368 C C . PHE A 1 182 ? 44.733 -14.723 14.520 1.00 47.28 182 PHE A C 1
ATOM 1370 O O . PHE A 1 182 ? 44.504 -14.238 15.626 1.00 47.28 182 PHE A O 1
ATOM 1377 N N . LYS A 1 183 ? 45.961 -14.749 13.994 1.00 56.38 183 LYS A N 1
ATOM 1378 C CA . LYS A 1 183 ? 47.027 -13.853 14.449 1.00 56.38 183 LYS A CA 1
ATOM 1379 C C . LYS A 1 183 ? 46.770 -12.481 13.824 1.00 56.38 183 LYS A C 1
ATOM 1381 O O . LYS A 1 183 ? 46.664 -12.393 12.602 1.00 56.38 183 LYS A O 1
ATOM 1386 N N . LEU A 1 184 ? 46.666 -11.439 14.650 1.00 52.97 184 LEU A N 1
ATOM 1387 C CA . LEU A 1 184 ? 46.779 -10.058 14.183 1.00 52.97 184 LEU A CA 1
ATOM 1388 C C . LEU A 1 184 ? 48.192 -9.852 13.609 1.00 52.97 184 LEU A C 1
ATOM 1390 O O . LEU A 1 184 ? 49.154 -10.243 14.273 1.00 52.97 184 LEU A O 1
ATOM 1394 N N . PRO A 1 185 ? 48.355 -9.240 12.428 1.00 55.38 185 PRO A N 1
ATOM 1395 C CA . PRO A 1 185 ? 49.611 -8.601 12.084 1.00 55.38 185 PRO A CA 1
ATOM 1396 C C . PRO A 1 185 ? 49.694 -7.231 12.770 1.00 55.38 185 PRO A C 1
ATOM 1398 O O . PRO A 1 185 ? 48.758 -6.431 12.704 1.00 55.38 185 PRO A O 1
ATOM 1401 N N . ASP A 1 186 ? 50.828 -6.985 13.423 1.00 49.75 186 ASP A N 1
ATOM 1402 C CA . ASP A 1 186 ? 51.254 -5.673 13.901 1.00 49.75 186 ASP A CA 1
ATOM 1403 C C . ASP A 1 186 ? 51.280 -4.679 12.734 1.00 49.75 186 ASP A C 1
ATOM 1405 O O . ASP A 1 186 ? 52.057 -4.836 11.790 1.00 49.75 186 ASP A O 1
ATOM 1409 N N . ILE A 1 187 ? 50.462 -3.628 12.803 1.00 48.53 187 ILE A N 1
ATOM 1410 C CA . ILE A 1 187 ? 50.644 -2.442 11.961 1.00 48.53 187 ILE A CA 1
ATOM 1411 C C . ILE A 1 187 ? 51.482 -1.461 12.775 1.00 48.53 187 ILE A C 1
ATOM 1413 O O . ILE A 1 187 ? 50.969 -0.577 13.459 1.00 48.53 187 ILE A O 1
ATOM 1417 N N . ALA A 1 188 ? 52.796 -1.662 12.726 1.00 42.06 188 ALA A N 1
ATOM 1418 C CA . ALA A 1 188 ? 53.759 -0.658 13.134 1.00 42.06 188 ALA A CA 1
ATOM 1419 C C . ALA A 1 188 ? 53.982 0.330 11.977 1.00 42.06 188 ALA A C 1
ATOM 1421 O O . ALA A 1 188 ? 54.362 -0.065 10.881 1.00 42.06 188 ALA A O 1
ATOM 1422 N N . ALA A 1 189 ? 53.755 1.607 12.288 1.00 46.62 189 ALA A N 1
ATOM 1423 C CA . ALA A 1 189 ? 54.433 2.795 11.770 1.00 46.62 189 ALA A CA 1
ATOM 1424 C C . ALA A 1 189 ? 54.544 3.016 10.244 1.00 46.62 189 ALA A C 1
ATOM 1426 O O . ALA A 1 189 ? 55.372 2.426 9.559 1.00 46.62 189 ALA A O 1
ATOM 1427 N N . ALA A 1 190 ? 53.861 4.065 9.777 1.00 42.31 190 ALA A N 1
ATOM 1428 C CA . ALA A 1 190 ? 54.428 5.010 8.815 1.00 42.31 190 ALA A CA 1
ATOM 1429 C C . ALA A 1 190 ? 53.868 6.414 9.101 1.00 42.31 190 ALA A C 1
ATOM 1431 O O . ALA A 1 190 ? 52.859 6.845 8.551 1.00 42.31 190 ALA A O 1
ATOM 1432 N N . VAL A 1 191 ? 54.522 7.096 10.043 1.00 44.75 191 VAL A N 1
ATOM 1433 C CA . VAL A 1 191 ? 54.650 8.557 10.048 1.00 44.75 191 VAL A CA 1
ATOM 1434 C C . VAL A 1 191 ? 55.892 8.869 9.202 1.00 44.75 191 VAL A C 1
ATOM 1436 O O . VAL A 1 191 ? 56.855 8.108 9.273 1.00 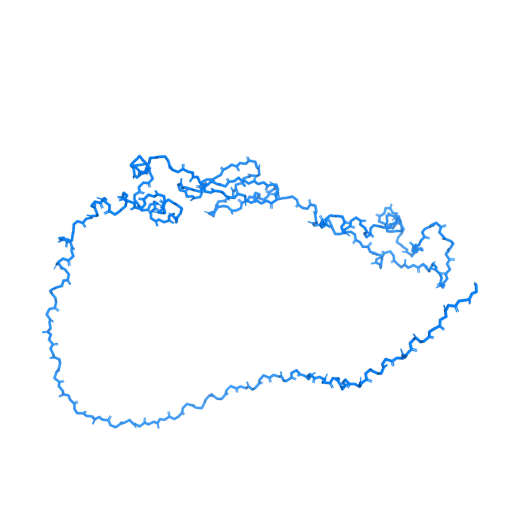44.75 191 VAL A O 1
ATOM 1439 N N . PHE A 1 192 ? 55.852 9.995 8.482 1.00 42.34 192 PHE A N 1
ATOM 1440 C CA . PHE A 1 192 ? 56.885 10.637 7.644 1.00 42.34 192 PHE A CA 1
ATOM 1441 C C . PHE A 1 192 ? 56.813 10.367 6.134 1.00 42.34 192 PHE A C 1
ATOM 1443 O O . PHE A 1 192 ? 57.043 9.251 5.672 1.00 42.34 192 PHE A O 1
ATOM 1450 N N . GLY A 1 193 ? 56.563 11.450 5.386 1.00 40.38 193 GLY A N 1
ATOM 1451 C CA . GLY A 1 193 ? 56.631 11.546 3.929 1.00 40.38 193 GLY A CA 1
ATOM 1452 C C . GLY A 1 193 ? 55.675 12.589 3.389 1.00 40.38 193 GLY A C 1
ATOM 1453 O O . GLY A 1 193 ? 54.781 12.174 2.627 1.00 40.38 193 GLY A O 1
#

Sequence (193 aa):
EPQLAEIRKATLAKTLCDNLDIPGDIQRAVFDQPSDFGNPRLPCRSLPTIDLNAWRENAEQGCQIAGRIVPVGDTALPTPCTSCVCTNEGAQCASLRVTDCTQLLREAGRDAILRDEVCAAQCANILLSSPGPTLEALEDVVSLTTKRPISLPARTRDFLPTNLVPPPLPQAQVRRQSVRSFKLPDIAAAVFG

Radius of gyration: 36.16 Å; Cα contacts (8 Å, |Δi|>4): 180; chains: 1; bounding box: 87×68×78 Å

pLDDT: mean 77.81, std 19.02, range [40.38, 97.0]

Mean predicted aligned error: 19.39 Å

InterPro domains:
  IPR010255 Haem peroxidase superfamily [SSF48113] (2-57)
  IPR019791 Haem peroxidase, a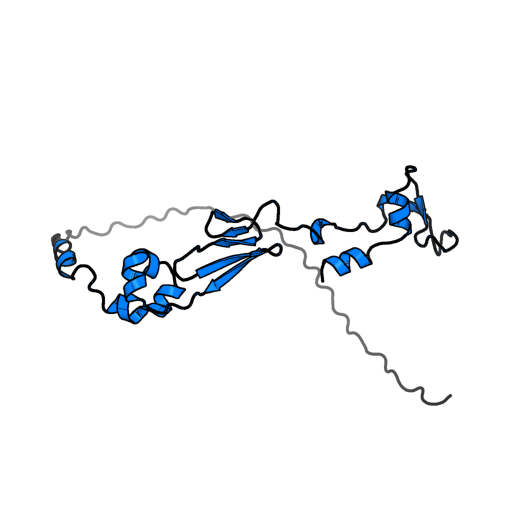nimal-type [PS50292] (1-59)
  IPR037120 Haem peroxidase domain superfamily, animal type [G3DSA:1.10.640.10] (1-60)

Solvent-accessible surface area (backbone atoms only — not comparable to full-atom values): 12859 Å² total; per-residue (Å²): 114,68,52,61,60,31,58,71,49,64,46,71,36,41,55,50,48,78,73,44,98,67,91,50,64,44,31,67,48,72,91,51,76,75,34,87,88,84,22,38,66,41,51,51,87,77,46,69,76,69,63,66,74,66,70,66,63,41,57,88,70,29,24,81,54,86,90,39,75,38,50,50,79,42,73,49,65,76,41,98,30,34,42,28,38,17,42,61,92,40,67,51,70,45,78,54,86,84,90,52,59,70,58,46,41,72,73,64,31,64,71,51,35,69,72,27,69,63,33,36,68,76,31,44,68,57,67,73,66,48,83,61,86,59,78,77,77,63,64,83,76,76,78,79,77,91,76,85,82,83,90,79,83,93,75,84,85,82,86,77,87,84,90,77,82,80,84,83,80,84,80,78,84,78,77,78,76,79,82,72,81,83,76,82,78,85,87,75,84,87,81,90,134

Foldseek 3Di:
DLQVVLVVLDAVQLVCCVPDPDFDWDWRHNPDDDDPPPTHTDGSVPRDHGDCVVVDFCQVQAAQDLNDRDHAQDKDDNAPQKIWHIHSVYIDIDGHQDPDLVVVCVVVNPVRLVVDPSSCVRNVVVNVVDDDPDPVVVVVPPDDDDDDDDDDDDDDDDDDDDDDDDDDDDDDPPPPDPPDDDDDDDPDDDDDD